Protein AF-A0A433C9V8-F1 (afdb_monomer_lite)

Secondary structure (DSSP, 8-state):
--HHHHHHHHHIIIIIHHHHHHTT-B--TTGGGG-TTTS-TTEEEEE---SSSEEEEEEEE--SSSS-EEEEEEEEE-SEEEETTTEEEETTS--GGGSSEEEEE-S---SS----EEE--SGGGGS--HHHHHHHHHHHH-HHHHHHHHHHHHHHHHHHHHHHHHH---HHHHHSPSEESSSSEEEEEEHHHHHHHHHHHTTT-

pLDDT: mean 86.08, std 12.43, range [42.81, 98.38]

Structure (mmCIF, N/CA/C/O backbone):
data_AF-A0A433C9V8-F1
#
_entry.id   AF-A0A433C9V8-F1
#
loop_
_atom_site.group_PDB
_atom_site.id
_atom_site.type_symbol
_atom_site.label_atom_id
_atom_site.label_alt_id
_atom_site.label_comp_id
_atom_site.label_asym_id
_atom_site.label_entity_id
_atom_site.label_seq_id
_atom_site.pdbx_PDB_ins_code
_atom_site.Cartn_x
_atom_site.Cartn_y
_atom_site.Cartn_z
_atom_site.occupancy
_atom_site.B_iso_or_equiv
_atom_site.auth_seq_id
_atom_site.auth_comp_id
_atom_site.auth_asym_id
_atom_site.auth_atom_id
_atom_site.pdbx_PDB_model_num
ATOM 1 N N . MET A 1 1 ? 11.364 15.355 -12.060 1.00 72.81 1 MET A N 1
ATOM 2 C CA . MET A 1 1 ? 11.531 14.016 -11.448 1.00 72.81 1 MET A CA 1
ATOM 3 C C . MET A 1 1 ? 12.567 13.229 -12.258 1.00 72.81 1 MET A C 1
ATOM 5 O O . MET A 1 1 ? 12.550 13.373 -13.474 1.00 72.81 1 MET A O 1
ATOM 9 N N . PRO A 1 2 ? 13.492 12.457 -11.651 1.00 87.69 2 PRO A N 1
ATOM 10 C CA . PRO A 1 2 ? 14.461 11.644 -12.400 1.00 87.69 2 PRO A CA 1
ATOM 11 C C . PRO A 1 2 ? 13.787 10.585 -13.287 1.00 87.69 2 PRO A C 1
ATOM 13 O O . PRO A 1 2 ? 12.784 10.004 -12.880 1.00 87.69 2 PRO A O 1
ATOM 16 N N . GLN A 1 3 ? 14.366 10.271 -14.454 1.00 92.25 3 GLN A N 1
ATOM 17 C CA . GLN A 1 3 ? 13.758 9.373 -15.455 1.00 92.25 3 GLN A CA 1
ATOM 18 C C . GLN A 1 3 ? 13.348 8.005 -14.891 1.00 92.25 3 GLN A C 1
ATOM 20 O O . GLN A 1 3 ? 12.256 7.521 -15.167 1.00 92.25 3 GLN A O 1
ATOM 25 N N . LYS A 1 4 ? 14.215 7.371 -14.092 1.00 92.25 4 LYS A N 1
ATOM 26 C CA . LYS A 1 4 ? 13.930 6.042 -13.529 1.00 92.25 4 LYS A CA 1
ATOM 27 C C . LYS A 1 4 ? 12.809 6.083 -12.484 1.00 92.25 4 LYS A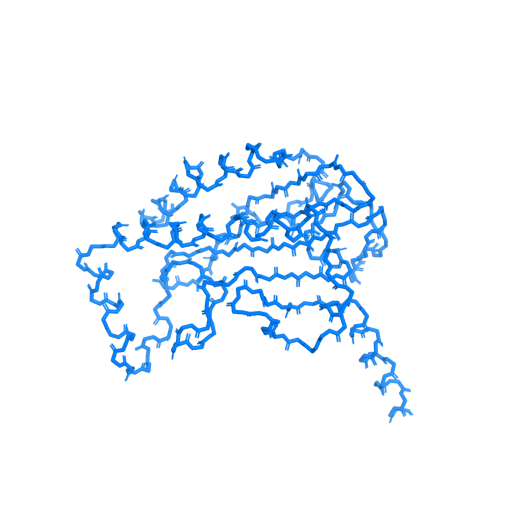 C 1
ATOM 29 O O . LYS A 1 4 ? 12.061 5.122 -12.359 1.00 92.25 4 LYS A O 1
ATOM 34 N N . THR A 1 5 ? 12.688 7.195 -11.755 1.00 92.38 5 THR A N 1
ATOM 35 C CA . THR A 1 5 ? 11.584 7.431 -10.815 1.00 92.38 5 THR A CA 1
ATOM 36 C C . THR A 1 5 ? 10.285 7.657 -11.566 1.00 92.38 5 THR A C 1
ATOM 38 O O . THR A 1 5 ? 9.306 7.006 -11.233 1.00 92.38 5 THR A O 1
ATOM 41 N N . GLN A 1 6 ? 10.299 8.495 -12.608 1.00 94.38 6 GLN A N 1
ATOM 42 C CA . GLN A 1 6 ? 9.125 8.711 -13.452 1.00 94.38 6 GLN A CA 1
ATOM 43 C C . GLN A 1 6 ? 8.628 7.388 -14.036 1.00 94.38 6 GLN A C 1
ATOM 45 O O . GLN A 1 6 ? 7.470 7.052 -13.865 1.00 94.38 6 GLN A O 1
ATOM 50 N N . TYR A 1 7 ? 9.528 6.581 -14.604 1.00 96.31 7 TYR A N 1
ATOM 51 C CA . TYR A 1 7 ? 9.170 5.267 -15.135 1.00 96.31 7 TYR A CA 1
ATOM 52 C C . TYR A 1 7 ? 8.523 4.357 -14.083 1.00 96.31 7 TYR A C 1
ATOM 54 O O . TYR A 1 7 ? 7.525 3.710 -14.370 1.00 96.31 7 TYR A O 1
ATOM 62 N N . LEU A 1 8 ? 9.070 4.300 -12.862 1.00 96.12 8 LEU A N 1
ATOM 63 C CA . LEU A 1 8 ? 8.475 3.502 -11.786 1.00 96.12 8 LEU A CA 1
ATOM 64 C C . LEU A 1 8 ? 7.073 4.003 -11.416 1.00 96.12 8 LEU A C 1
ATOM 66 O O . LEU A 1 8 ? 6.175 3.189 -11.224 1.00 96.12 8 LEU A O 1
ATOM 70 N N . VAL A 1 9 ? 6.895 5.323 -11.326 1.00 96.31 9 VAL A N 1
ATOM 71 C CA . VAL A 1 9 ? 5.591 5.952 -11.076 1.00 96.31 9 VAL A CA 1
ATOM 72 C C . VAL A 1 9 ? 4.610 5.590 -12.189 1.00 96.31 9 VAL A C 1
ATOM 74 O O . VAL A 1 9 ? 3.515 5.129 -11.888 1.00 96.31 9 VAL A O 1
ATOM 77 N N . ASP A 1 10 ? 5.022 5.697 -13.453 1.00 97.81 10 ASP A N 1
ATOM 78 C CA . ASP A 1 10 ? 4.192 5.354 -14.611 1.00 97.81 10 ASP A CA 1
ATOM 79 C C . ASP A 1 10 ? 3.775 3.875 -14.586 1.00 97.81 10 ASP A C 1
ATOM 81 O O . ASP A 1 10 ? 2.621 3.555 -14.857 1.00 97.81 10 ASP A O 1
ATOM 85 N N . GLN A 1 11 ? 4.680 2.960 -14.211 1.00 98.12 11 GLN A N 1
ATOM 86 C CA . GLN A 1 11 ? 4.343 1.539 -14.061 1.00 98.12 11 GLN A CA 1
ATOM 87 C C . GLN A 1 11 ? 3.352 1.298 -12.915 1.00 98.12 11 GLN A C 1
ATOM 89 O O . GLN A 1 11 ? 2.422 0.509 -13.067 1.00 98.12 11 GLN A O 1
ATOM 94 N N . VAL A 1 12 ? 3.517 1.976 -11.777 1.00 97.88 12 VAL A N 1
ATOM 95 C CA . VAL A 1 12 ? 2.583 1.867 -10.647 1.00 97.88 12 VAL A CA 1
ATOM 96 C C . VAL A 1 12 ? 1.204 2.408 -11.028 1.00 97.88 12 VAL A C 1
ATOM 98 O O . VAL A 1 12 ? 0.209 1.719 -10.819 1.00 97.88 12 VAL A O 1
ATOM 101 N N . LEU A 1 13 ? 1.134 3.590 -11.642 1.00 97.81 13 LEU A N 1
ATOM 102 C CA . LEU A 1 13 ? -0.123 4.203 -12.078 1.00 97.81 13 LEU A CA 1
ATOM 103 C C . LEU A 1 13 ? -0.801 3.417 -13.203 1.00 97.81 13 LEU A C 1
ATOM 105 O O . LEU A 1 13 ? -2.018 3.296 -13.213 1.00 97.81 13 LEU A O 1
ATOM 109 N N . GLY A 1 14 ? -0.032 2.872 -14.146 1.00 98.12 14 GLY A N 1
ATOM 110 C CA . GLY A 1 14 ? -0.578 2.154 -15.297 1.00 98.12 14 GLY A CA 1
ATOM 111 C C . GLY A 1 14 ? -0.940 0.695 -15.023 1.00 98.12 14 GLY A C 1
ATOM 112 O O . GLY A 1 14 ? -1.685 0.106 -15.803 1.00 98.12 14 GLY A O 1
ATOM 113 N N . ARG A 1 15 ? -0.397 0.087 -13.959 1.00 98.12 15 ARG A N 1
ATOM 114 C CA . ARG A 1 15 ? -0.539 -1.358 -13.706 1.00 98.12 15 ARG A CA 1
ATOM 115 C C . ARG A 1 15 ? -1.019 -1.693 -12.305 1.00 98.12 15 ARG A C 1
ATOM 117 O O . ARG A 1 15 ? -1.903 -2.522 -12.180 1.00 98.12 15 ARG A O 1
ATOM 124 N N . LEU A 1 16 ? -0.455 -1.075 -11.267 1.00 97.75 16 LEU A N 1
ATOM 125 C CA . LEU A 1 16 ? -0.750 -1.423 -9.874 1.00 97.75 16 LEU A CA 1
ATOM 126 C C . LEU A 1 16 ? -2.034 -0.758 -9.362 1.00 97.75 16 LEU A C 1
ATOM 128 O O . LEU A 1 16 ? -2.888 -1.436 -8.801 1.00 97.75 16 LEU A O 1
ATOM 132 N N . VAL A 1 17 ? -2.186 0.554 -9.567 1.00 98.06 17 VAL A N 1
ATOM 133 C CA . VAL A 1 17 ? -3.386 1.303 -9.145 1.00 98.06 17 VAL A CA 1
ATOM 134 C C . VAL A 1 17 ? -4.672 0.758 -9.786 1.00 98.06 17 VAL A C 1
ATOM 136 O O . VAL A 1 17 ? -5.626 0.536 -9.044 1.00 98.06 17 VAL A O 1
ATOM 139 N N . PRO A 1 18 ? -4.709 0.423 -11.093 1.00 98.38 18 PRO A N 1
ATOM 140 C CA . PRO A 1 18 ? -5.910 -0.133 -11.710 1.00 98.38 18 PRO A CA 1
ATOM 141 C C . PRO A 1 18 ? -6.373 -1.461 -11.102 1.00 98.38 18 PRO A C 1
ATOM 143 O O . PRO A 1 18 ? -7.560 -1.766 -11.160 1.00 98.38 18 PRO A O 1
ATOM 146 N N . GLU A 1 19 ? -5.474 -2.267 -10.524 1.00 98.25 19 GLU A N 1
ATOM 147 C CA . GLU A 1 19 ? -5.896 -3.467 -9.791 1.00 98.25 19 GLU A CA 1
ATOM 148 C C . GLU A 1 19 ? -6.639 -3.093 -8.507 1.00 98.25 19 GLU A C 1
ATOM 150 O O . GLU A 1 19 ? -7.710 -3.626 -8.243 1.00 98.25 19 GLU A O 1
ATOM 155 N N . PHE A 1 20 ? -6.135 -2.130 -7.733 1.00 98.19 20 PHE A N 1
ATOM 156 C CA . PHE A 1 20 ? -6.858 -1.630 -6.561 1.00 98.19 20 PHE A CA 1
ATOM 157 C C . PHE A 1 20 ? -8.241 -1.081 -6.939 1.00 98.19 20 PHE A C 1
ATOM 159 O O . PHE A 1 20 ? -9.235 -1.425 -6.297 1.00 98.19 20 PHE A O 1
ATOM 166 N N . GLU A 1 21 ? -8.325 -0.292 -8.011 1.00 98.12 21 GLU A N 1
ATOM 167 C CA . GLU A 1 21 ? -9.589 0.271 -8.502 1.00 98.12 21 GLU A CA 1
ATOM 168 C C . GLU A 1 21 ? -10.604 -0.815 -8.884 1.00 98.12 21 GLU A C 1
ATOM 170 O O . GLU A 1 21 ? -11.773 -0.728 -8.505 1.00 98.12 21 GLU A O 1
ATOM 175 N N . ARG A 1 22 ? -10.166 -1.893 -9.551 1.00 97.56 22 ARG A N 1
ATOM 176 C CA . ARG A 1 22 ? -11.031 -3.048 -9.871 1.00 97.56 22 ARG A CA 1
ATOM 177 C C . ARG A 1 22 ? -11.576 -3.757 -8.636 1.00 97.56 22 ARG A C 1
ATOM 179 O O . ARG A 1 22 ? -12.652 -4.342 -8.706 1.00 97.56 22 ARG A O 1
ATOM 186 N N . HIS A 1 23 ? -10.861 -3.684 -7.517 1.00 97.06 23 HIS A N 1
ATOM 187 C CA . HIS A 1 23 ? -11.284 -4.229 -6.228 1.00 97.06 23 HIS A CA 1
ATOM 188 C C . HIS A 1 23 ? -12.022 -3.200 -5.349 1.00 97.06 23 HIS A C 1
ATOM 190 O O . HIS A 1 23 ? -12.242 -3.440 -4.160 1.00 97.06 23 HIS A O 1
ATOM 196 N N . GLY A 1 24 ? -12.449 -2.071 -5.927 1.00 97.12 24 GLY A N 1
ATOM 197 C CA . GLY A 1 24 ? -13.310 -1.080 -5.279 1.00 97.12 24 GLY A CA 1
ATOM 198 C C . GLY A 1 24 ? -12.573 -0.042 -4.434 1.00 97.12 24 GLY A C 1
ATOM 199 O O . GLY A 1 24 ? -13.216 0.689 -3.681 1.00 97.12 24 GLY A O 1
ATOM 200 N N . PHE A 1 25 ? -11.245 0.033 -4.529 1.00 97.94 25 PHE A N 1
ATOM 201 C CA . PHE A 1 25 ? -10.484 1.092 -3.878 1.00 97.94 25 PHE A CA 1
ATOM 202 C C . PHE A 1 25 ? -10.501 2.368 -4.717 1.00 97.94 25 PHE A C 1
ATOM 204 O O . PHE A 1 25 ? -10.274 2.335 -5.922 1.00 97.94 25 PHE A O 1
ATOM 211 N N . VAL A 1 26 ? -10.713 3.507 -4.065 1.00 96.56 26 VAL A N 1
ATOM 212 C CA . VAL A 1 26 ? -10.806 4.815 -4.718 1.00 96.56 26 VAL A CA 1
ATOM 213 C C . VAL A 1 26 ? -9.985 5.838 -3.939 1.00 96.56 26 VAL A C 1
ATOM 215 O O . VAL A 1 26 ? -9.885 5.769 -2.711 1.00 96.56 26 VAL A O 1
ATOM 218 N N . TRP A 1 27 ? -9.402 6.807 -4.646 1.00 93.56 27 TRP A N 1
ATOM 219 C CA . TRP A 1 27 ? -8.868 8.014 -4.022 1.00 93.56 27 TRP A CA 1
ATOM 220 C C . TRP A 1 27 ? -10.004 9.017 -3.802 1.00 93.56 27 TRP A C 1
ATOM 222 O O . TRP A 1 27 ? -10.493 9.643 -4.744 1.00 93.56 27 TRP A O 1
ATOM 232 N N . TYR A 1 28 ? -10.435 9.167 -2.550 1.00 92.44 28 TYR A N 1
ATOM 233 C CA . TYR A 1 28 ? -11.469 10.131 -2.185 1.00 92.44 28 TYR A CA 1
ATOM 234 C C . TYR A 1 28 ? -10.893 11.530 -1.905 1.00 92.44 28 TYR A C 1
ATOM 236 O O . TYR A 1 28 ? -9.830 11.628 -1.287 1.00 92.44 28 TYR A O 1
ATOM 244 N N . PRO A 1 29 ? -11.593 12.617 -2.289 1.00 87.50 29 PRO A N 1
ATOM 245 C CA . PRO A 1 29 ? -11.136 13.982 -2.023 1.00 87.50 29 PRO A CA 1
ATOM 246 C C . PRO A 1 29 ? -11.028 14.325 -0.536 1.00 87.50 29 PRO A C 1
ATOM 248 O O . PRO A 1 29 ? -10.152 15.068 -0.144 1.00 87.50 29 PRO A O 1
ATOM 251 N N . ASP A 1 30 ? -11.900 13.802 0.317 1.00 89.50 30 ASP A N 1
ATOM 252 C CA . ASP A 1 30 ? -11.897 14.047 1.768 1.00 89.50 30 ASP A CA 1
ATOM 253 C C . ASP A 1 30 ? -10.842 13.229 2.539 1.00 89.50 30 ASP A C 1
ATOM 255 O O . ASP A 1 30 ? -10.701 13.414 3.751 1.00 89.50 30 ASP A O 1
ATOM 259 N N . PHE A 1 31 ? -10.076 12.366 1.856 1.00 88.38 31 PHE A N 1
ATOM 260 C CA . PHE A 1 31 ? -9.009 11.580 2.471 1.00 88.38 31 PHE A CA 1
ATOM 261 C C . PHE A 1 31 ? -8.010 12.488 3.199 1.00 88.38 31 PHE A C 1
ATOM 263 O O . PHE A 1 31 ? -7.653 13.567 2.718 1.00 88.38 31 PHE A O 1
ATOM 270 N N . ALA A 1 32 ? -7.571 12.056 4.384 1.00 87.25 32 ALA A N 1
ATOM 271 C CA . ALA A 1 32 ? -6.723 12.841 5.284 1.00 87.25 32 ALA A CA 1
ATOM 272 C C . ALA A 1 32 ? -7.284 14.229 5.670 1.00 87.25 32 ALA A C 1
ATOM 274 O O . ALA A 1 32 ? -6.534 15.116 6.080 1.00 87.25 32 ALA A O 1
ATOM 275 N N . GLY A 1 33 ? -8.587 14.467 5.484 1.00 84.06 33 GLY A N 1
ATOM 276 C CA . GLY A 1 33 ? -9.197 15.774 5.709 1.00 84.06 33 GLY A CA 1
ATOM 277 C C . GLY A 1 33 ? -8.700 16.861 4.755 1.00 84.06 33 GLY A C 1
ATOM 278 O O . GLY A 1 33 ? -8.750 18.033 5.119 1.00 84.06 33 GLY A O 1
ATOM 279 N N . ASN A 1 34 ? -8.206 16.491 3.565 1.00 81.50 34 ASN A N 1
ATOM 280 C CA . ASN A 1 34 ? -7.522 17.395 2.633 1.00 81.50 34 ASN A CA 1
ATOM 281 C C . ASN A 1 34 ? -6.258 18.065 3.204 1.00 81.50 34 ASN A C 1
ATOM 283 O O . ASN A 1 34 ? -5.819 19.088 2.677 1.00 81.50 34 ASN A O 1
ATOM 287 N N . ASP A 1 35 ? -5.663 17.523 4.269 1.00 83.25 35 ASP A N 1
ATOM 288 C CA . ASP A 1 35 ? -4.460 18.099 4.866 1.00 83.25 35 ASP A CA 1
ATOM 289 C C . ASP A 1 35 ? -3.210 17.705 4.047 1.00 83.25 35 ASP A C 1
ATOM 291 O O . ASP A 1 35 ? -2.807 16.535 4.042 1.00 83.25 35 ASP A O 1
ATOM 295 N N . PRO A 1 36 ? -2.544 18.656 3.361 1.00 78.56 36 PRO A N 1
ATOM 296 C CA . PRO A 1 36 ? -1.361 18.364 2.555 1.00 78.56 36 PRO A CA 1
ATOM 297 C C . PRO A 1 36 ? -0.136 17.971 3.396 1.00 78.56 36 PRO A C 1
ATOM 299 O O . PRO A 1 36 ? 0.880 17.562 2.833 1.00 78.56 36 PRO A O 1
ATOM 302 N N . GLN A 1 37 ? -0.189 18.119 4.725 1.00 82.94 37 GLN A N 1
ATOM 303 C CA . GLN A 1 37 ? 0.853 17.617 5.624 1.00 82.94 37 GLN A CA 1
ATOM 304 C C . GLN A 1 37 ? 0.684 16.126 5.941 1.00 82.94 37 GLN A C 1
ATOM 306 O O . GLN A 1 37 ? 1.662 15.473 6.299 1.00 82.94 37 GLN A O 1
ATOM 311 N N . GLU A 1 38 ? -0.528 15.589 5.787 1.00 81.88 38 GLU A N 1
ATOM 312 C CA . GLU A 1 38 ? -0.857 14.187 6.070 1.00 81.88 38 GLU A CA 1
ATOM 313 C C . GLU A 1 38 ? -0.610 13.280 4.860 1.00 81.88 38 GLU A C 1
ATOM 315 O O . GLU A 1 38 ? -0.178 12.139 5.015 1.00 81.88 38 GLU A O 1
ATOM 320 N N . ILE A 1 39 ? -0.849 13.794 3.647 1.00 82.38 39 ILE A N 1
ATOM 321 C CA . ILE A 1 39 ? -0.577 13.086 2.391 1.00 82.38 39 ILE A CA 1
ATOM 322 C C . ILE A 1 39 ? 0.588 13.772 1.692 1.00 82.38 39 ILE A C 1
ATOM 324 O O . ILE A 1 39 ? 0.457 14.859 1.124 1.00 82.38 39 ILE A O 1
ATOM 328 N N . GLY A 1 40 ? 1.747 13.118 1.683 1.00 81.56 40 GLY A N 1
ATOM 329 C CA . GLY A 1 40 ? 2.877 13.617 0.911 1.00 81.56 40 GLY A CA 1
ATOM 330 C C . GLY A 1 40 ? 2.548 13.674 -0.586 1.00 81.56 40 GLY A C 1
ATOM 331 O O . GLY A 1 40 ? 1.915 12.776 -1.128 1.00 81.56 40 GLY A O 1
ATOM 332 N N . ALA A 1 41 ? 3.094 14.660 -1.309 1.00 86.31 41 ALA A N 1
ATOM 333 C CA . ALA A 1 41 ? 2.970 14.774 -2.777 1.00 86.31 41 ALA A CA 1
ATOM 334 C C . ALA A 1 41 ? 3.543 13.575 -3.581 1.00 86.31 41 ALA A C 1
ATOM 336 O O . ALA A 1 41 ? 3.620 13.603 -4.805 1.00 86.31 41 ALA A O 1
ATOM 337 N N . ASN A 1 42 ? 4.041 12.556 -2.889 1.00 91.00 42 ASN A N 1
ATOM 338 C CA . ASN A 1 42 ? 4.637 11.332 -3.405 1.00 91.00 42 ASN A CA 1
ATOM 339 C C . ASN A 1 42 ? 3.833 10.101 -2.967 1.00 91.00 42 ASN A C 1
ATOM 341 O O . ASN A 1 42 ? 4.403 9.015 -2.884 1.00 91.00 42 ASN A O 1
ATOM 345 N N . GLU A 1 43 ? 2.554 10.270 -2.647 1.00 93.12 43 GLU A N 1
ATOM 346 C CA . GLU A 1 43 ? 1.687 9.203 -2.165 1.00 93.12 43 GLU A CA 1
ATOM 347 C C . GLU A 1 43 ? 0.417 9.090 -2.999 1.00 93.12 43 GLU A C 1
ATOM 349 O O . GLU A 1 43 ? -0.110 10.086 -3.489 1.00 93.12 43 GLU A O 1
ATOM 354 N N . ILE A 1 44 ? -0.063 7.858 -3.149 1.00 95.44 44 ILE A N 1
ATOM 355 C CA . ILE A 1 44 ? -1.356 7.545 -3.751 1.00 95.44 44 ILE A CA 1
ATOM 356 C C . ILE A 1 44 ? -2.195 6.879 -2.657 1.00 95.44 44 ILE A C 1
ATOM 358 O O . ILE A 1 44 ? -1.928 5.718 -2.316 1.00 95.44 44 ILE A O 1
ATOM 362 N N . PRO A 1 45 ? -3.149 7.605 -2.057 1.00 95.62 45 PRO A N 1
ATOM 363 C CA . PRO A 1 45 ? -4.058 7.046 -1.074 1.00 95.62 45 PRO A CA 1
ATOM 364 C C . PRO A 1 45 ? -5.254 6.385 -1.760 1.00 95.62 45 PRO A C 1
ATOM 366 O O . PRO A 1 45 ? -5.828 6.916 -2.709 1.00 95.62 45 PRO A O 1
ATOM 369 N N . LEU A 1 46 ? -5.631 5.213 -1.269 1.00 97.25 46 LEU A N 1
ATOM 370 C CA . LEU A 1 46 ? -6.681 4.379 -1.832 1.00 97.25 46 LEU A CA 1
ATOM 371 C C . LEU A 1 46 ? -7.491 3.774 -0.689 1.00 97.25 46 LEU A C 1
ATOM 373 O O . LEU A 1 46 ? -6.928 3.179 0.228 1.00 97.25 46 LEU A O 1
ATOM 377 N N . GLN A 1 47 ? -8.813 3.901 -0.738 1.00 97.00 47 GLN A N 1
ATOM 378 C CA . GLN A 1 47 ? -9.701 3.381 0.298 1.00 97.00 47 GLN A CA 1
ATOM 379 C C . GLN A 1 47 ? -10.890 2.657 -0.325 1.00 97.00 47 GLN A C 1
ATOM 381 O O . GLN A 1 47 ? -11.453 3.120 -1.313 1.00 97.00 47 GLN A O 1
ATOM 386 N N . ARG A 1 48 ? -11.298 1.537 0.271 1.00 97.12 48 ARG A N 1
ATOM 387 C CA . ARG A 1 48 ? -12.550 0.849 -0.052 1.00 97.12 48 ARG A CA 1
ATOM 388 C C . ARG A 1 48 ? -13.540 1.107 1.082 1.00 97.12 48 ARG A C 1
ATOM 390 O O . ARG A 1 48 ? -13.438 0.504 2.146 1.00 97.12 48 ARG A O 1
ATOM 397 N N . ARG A 1 49 ? -14.483 2.031 0.878 1.00 95.06 49 ARG A N 1
ATOM 398 C CA . ARG A 1 49 ? -15.447 2.464 1.910 1.00 95.06 49 ARG A CA 1
ATOM 399 C C . ARG A 1 49 ? -16.626 1.500 2.038 1.00 95.06 49 ARG A C 1
ATOM 401 O O . ARG A 1 49 ? -17.733 1.802 1.604 1.00 95.06 49 ARG A O 1
ATOM 408 N N . SER A 1 50 ? -16.382 0.316 2.593 1.00 91.81 50 SER A N 1
ATOM 409 C CA . SER A 1 50 ? -17.406 -0.716 2.782 1.00 91.81 50 SER A CA 1
ATOM 410 C C . SER A 1 50 ? -17.168 -1.501 4.067 1.00 91.81 50 SER A C 1
ATOM 412 O O . SER A 1 50 ? -16.024 -1.799 4.391 1.00 91.81 50 SER A O 1
ATOM 414 N N . GLY A 1 51 ? -18.251 -1.871 4.757 1.00 90.62 51 GLY A N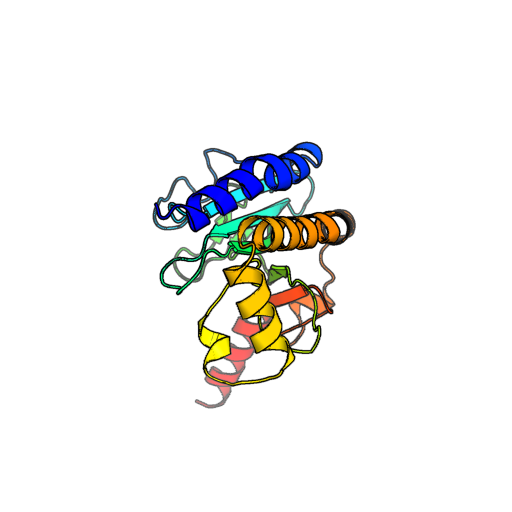 1
ATOM 415 C CA . GLY A 1 51 ? -18.206 -2.652 5.996 1.00 90.62 51 GLY A CA 1
ATOM 416 C C . GLY A 1 51 ? -17.928 -1.833 7.263 1.00 90.62 51 GLY A C 1
ATOM 417 O O . GLY A 1 51 ? -17.939 -0.596 7.258 1.00 90.62 51 GLY A O 1
ATOM 418 N N . GLU A 1 52 ? -17.718 -2.554 8.365 1.00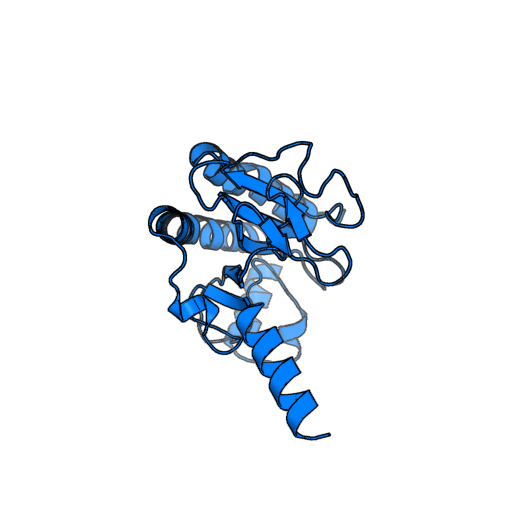 91.38 52 GLU A N 1
ATOM 419 C CA . GLU A 1 52 ? -17.417 -1.985 9.688 1.00 91.38 52 GLU A CA 1
ATOM 420 C C . GLU A 1 52 ? -16.003 -1.402 9.747 1.00 91.38 52 GLU A C 1
ATOM 422 O O . GLU A 1 52 ? -15.798 -0.315 10.288 1.00 91.38 52 GLU A O 1
ATOM 427 N N . GLU A 1 53 ? -15.049 -2.062 9.095 1.00 93.81 53 GLU A N 1
ATOM 428 C CA . GLU A 1 53 ? -13.691 -1.563 8.927 1.00 93.81 53 GLU A CA 1
ATOM 429 C C . GLU A 1 53 ? -13.418 -1.282 7.453 1.00 93.81 53 GLU A C 1
ATOM 431 O O . GLU A 1 53 ? -13.703 -2.115 6.597 1.00 93.81 53 GLU A O 1
ATOM 436 N N . TRP A 1 54 ? -12.865 -0.110 7.142 1.00 96.88 54 TRP A N 1
ATOM 437 C CA . TRP A 1 54 ? -12.575 0.296 5.770 1.00 96.88 54 TRP A CA 1
ATOM 438 C C . TRP A 1 54 ? -11.130 -0.020 5.386 1.00 96.88 54 TRP A C 1
ATOM 440 O O . TRP A 1 54 ? -10.205 0.615 5.914 1.00 96.88 54 TRP A O 1
ATOM 450 N N . PRO A 1 55 ? -10.908 -0.940 4.429 1.00 97.69 55 PRO A N 1
ATOM 451 C CA . PRO A 1 55 ? -9.596 -1.176 3.855 1.00 97.69 55 PRO A CA 1
ATOM 452 C C . PRO A 1 55 ? -8.987 0.107 3.308 1.00 97.69 55 PRO A C 1
ATOM 454 O O . PRO A 1 55 ? -9.573 0.779 2.457 1.00 97.69 55 PRO A O 1
ATOM 457 N N . THR A 1 56 ? -7.795 0.436 3.790 1.00 97.81 56 THR A N 1
ATOM 458 C CA . THR A 1 56 ? -7.065 1.639 3.396 1.00 97.81 56 THR A CA 1
ATOM 459 C C . THR A 1 56 ? -5.633 1.286 3.039 1.00 97.81 56 THR A C 1
ATOM 461 O O . THR A 1 56 ? -4.946 0.576 3.773 1.00 97.81 56 THR A O 1
ATOM 464 N N . VAL A 1 57 ? -5.178 1.805 1.904 1.00 97.62 57 VAL A N 1
ATOM 465 C CA . VAL A 1 57 ? -3.846 1.597 1.348 1.00 97.62 57 VAL A CA 1
ATOM 466 C C . VAL A 1 57 ? -3.224 2.947 1.006 1.00 97.62 57 VAL A C 1
ATOM 468 O O . VAL A 1 57 ? -3.873 3.831 0.458 1.00 97.62 57 VAL A O 1
ATOM 471 N N . GLN A 1 58 ? -1.938 3.102 1.304 1.00 96.69 58 GLN A N 1
ATOM 472 C CA . GLN A 1 58 ? -1.119 4.218 0.845 1.00 96.69 58 GLN A CA 1
ATOM 473 C C . GLN A 1 58 ? 0.090 3.676 0.093 1.00 96.69 58 GLN A C 1
ATOM 475 O O . GLN A 1 58 ? 0.927 2.965 0.657 1.00 96.69 58 GLN A O 1
ATOM 480 N N . ILE A 1 59 ? 0.197 4.033 -1.186 1.00 97.19 59 ILE A N 1
ATOM 481 C CA . ILE A 1 59 ? 1.373 3.739 -2.003 1.00 97.19 59 ILE A CA 1
ATOM 482 C C . ILE A 1 59 ? 2.304 4.947 -1.925 1.00 97.19 59 ILE A C 1
ATOM 484 O O . ILE A 1 59 ? 2.009 5.988 -2.501 1.00 97.19 59 ILE A O 1
ATOM 488 N N . CYS A 1 60 ? 3.425 4.824 -1.219 1.00 94.94 60 CYS A N 1
ATOM 489 C CA . CYS A 1 60 ? 4.371 5.917 -0.992 1.00 94.94 60 CYS A CA 1
ATOM 490 C C . CYS A 1 60 ? 5.643 5.736 -1.832 1.00 94.94 60 CYS A C 1
ATOM 492 O O . CYS A 1 60 ? 6.378 4.762 -1.659 1.00 94.94 60 CYS A O 1
ATOM 494 N N . PHE A 1 61 ? 5.944 6.689 -2.718 1.00 93.94 61 PHE A N 1
ATOM 495 C CA . PHE A 1 61 ? 7.202 6.761 -3.467 1.00 93.94 61 PHE A CA 1
ATOM 496 C C . PHE A 1 61 ? 8.280 7.425 -2.611 1.00 93.94 61 PHE A C 1
ATOM 498 O O . PHE A 1 61 ? 8.219 8.621 -2.332 1.00 93.94 61 PHE A O 1
ATOM 505 N N . LEU A 1 62 ? 9.290 6.675 -2.178 1.00 89.19 62 LEU A N 1
ATOM 506 C CA . LEU A 1 62 ? 10.201 7.160 -1.141 1.00 89.19 62 LEU A CA 1
ATOM 507 C C . LEU A 1 62 ? 11.219 8.166 -1.693 1.00 89.19 62 LEU A C 1
ATOM 509 O O . LEU A 1 62 ? 11.940 7.894 -2.657 1.00 89.19 62 LEU A O 1
ATOM 513 N N . LYS A 1 63 ? 11.322 9.314 -1.018 1.00 81.44 63 LYS A N 1
ATOM 514 C CA . LYS A 1 63 ? 12.306 10.373 -1.291 1.00 81.44 63 LYS A CA 1
ATOM 515 C C . LYS A 1 63 ? 13.658 10.057 -0.630 1.00 81.44 63 LYS A C 1
ATOM 517 O O . LYS A 1 63 ? 13.752 9.213 0.258 1.00 81.44 63 LYS A O 1
ATOM 522 N N . GLY A 1 64 ? 14.721 10.734 -1.068 1.00 68.00 64 GLY A N 1
ATOM 523 C CA . GLY A 1 64 ? 16.017 10.724 -0.367 1.00 68.00 64 GLY A CA 1
ATOM 524 C C . GLY A 1 64 ? 16.801 9.406 -0.422 1.00 68.00 64 GLY A C 1
ATOM 525 O O . GLY A 1 64 ? 17.668 9.174 0.412 1.00 68.00 64 GLY A O 1
ATOM 526 N N . GLY A 1 65 ? 16.505 8.532 -1.388 1.00 63.50 65 GLY A N 1
ATOM 527 C CA . GLY A 1 65 ? 17.264 7.310 -1.651 1.00 63.50 65 GLY A CA 1
ATOM 528 C C . GLY A 1 65 ? 18.021 7.375 -2.975 1.00 63.50 65 GLY A C 1
ATOM 529 O O . GLY A 1 65 ? 17.639 8.090 -3.895 1.00 63.50 65 GLY A O 1
ATOM 530 N N . TRP A 1 66 ? 19.067 6.565 -3.097 1.00 73.88 66 TRP A N 1
ATOM 531 C CA . TRP A 1 66 ? 19.913 6.468 -4.291 1.00 73.88 66 TRP A CA 1
ATOM 532 C C . TRP A 1 66 ? 19.230 5.777 -5.496 1.00 73.88 66 TRP A C 1
ATOM 534 O O . TRP A 1 66 ? 19.866 5.536 -6.520 1.00 73.88 66 TRP A O 1
ATOM 544 N N . GLY A 1 67 ? 17.944 5.421 -5.408 1.00 82.75 67 GLY A N 1
ATOM 545 C CA . GLY A 1 67 ? 17.206 4.750 -6.479 1.00 82.75 67 GLY A CA 1
ATOM 546 C C . GLY A 1 67 ? 15.683 4.868 -6.340 1.00 82.75 67 GLY A C 1
ATOM 547 O O . GLY A 1 67 ? 15.191 5.251 -5.276 1.00 82.75 67 GLY A O 1
ATOM 548 N N . PRO A 1 68 ? 14.936 4.585 -7.424 1.00 90.38 68 PRO A N 1
ATOM 549 C CA . PRO A 1 68 ? 13.484 4.655 -7.440 1.00 90.38 68 PRO A CA 1
ATOM 550 C C . PRO A 1 68 ? 12.894 3.458 -6.691 1.00 90.38 68 PRO A C 1
ATOM 552 O O . PRO A 1 68 ? 13.262 2.304 -6.932 1.00 90.38 68 PRO A O 1
ATOM 555 N N . ARG A 1 69 ? 11.980 3.747 -5.770 1.00 91.19 69 ARG A N 1
ATOM 556 C CA . ARG A 1 69 ? 11.347 2.748 -4.916 1.00 91.19 69 ARG A CA 1
ATOM 557 C C . ARG A 1 69 ? 10.015 3.255 -4.388 1.00 91.19 69 ARG A C 1
ATOM 559 O O . ARG A 1 69 ? 9.821 4.463 -4.236 1.00 91.19 69 ARG A O 1
ATOM 566 N N . PHE A 1 70 ? 9.135 2.324 -4.073 1.00 94.25 70 PHE A N 1
ATOM 567 C CA . PHE A 1 70 ? 7.863 2.605 -3.433 1.00 94.25 70 PHE A CA 1
ATOM 568 C C . PHE A 1 70 ? 7.588 1.602 -2.320 1.00 94.25 70 PHE A C 1
ATOM 570 O O . PHE A 1 70 ? 8.265 0.582 -2.183 1.00 94.25 70 PHE A O 1
ATOM 577 N N . ARG A 1 71 ? 6.595 1.916 -1.504 1.00 94.19 71 ARG A N 1
ATOM 578 C CA . ARG A 1 71 ? 6.124 1.089 -0.403 1.00 94.19 71 ARG A CA 1
ATOM 579 C C . ARG A 1 71 ? 4.606 1.078 -0.414 1.00 94.19 71 ARG A C 1
ATOM 581 O O . ARG A 1 71 ? 4.004 2.098 -0.731 1.00 94.19 71 ARG A O 1
ATOM 588 N N . ILE A 1 72 ? 4.016 -0.052 -0.048 1.00 96.62 72 ILE A N 1
ATOM 589 C CA . ILE A 1 72 ? 2.574 -0.176 0.156 1.00 96.62 72 ILE A CA 1
ATOM 590 C C . ILE A 1 72 ? 2.338 -0.320 1.656 1.00 96.62 72 ILE A C 1
ATOM 592 O O . ILE A 1 72 ? 2.721 -1.327 2.256 1.00 96.62 72 ILE A O 1
ATOM 596 N N . THR A 1 73 ? 1.744 0.708 2.249 1.00 96.19 73 THR A N 1
ATOM 597 C CA . THR A 1 73 ? 1.266 0.706 3.632 1.00 96.19 73 THR A CA 1
ATOM 598 C C . THR A 1 73 ? -0.219 0.400 3.626 1.00 96.19 73 THR A C 1
ATOM 600 O O . THR A 1 73 ? -0.934 0.920 2.773 1.00 96.19 73 THR A O 1
ATOM 603 N N . PHE A 1 74 ? -0.694 -0.417 4.559 1.00 97.31 74 PHE A N 1
ATOM 604 C CA . PHE A 1 74 ? -2.108 -0.758 4.632 1.00 97.31 74 PHE A CA 1
ATOM 605 C C . PHE A 1 74 ? -2.617 -0.904 6.066 1.00 97.31 74 PHE A C 1
ATOM 607 O O . PHE A 1 74 ? -1.842 -1.163 6.992 1.00 97.31 74 PHE A O 1
ATOM 614 N N . SER A 1 75 ? -3.924 -0.711 6.233 1.00 97.06 75 SER A N 1
ATOM 615 C CA . SER A 1 75 ? -4.653 -0.862 7.493 1.00 97.06 75 SER A CA 1
ATOM 616 C C . SER A 1 75 ? -6.159 -1.023 7.242 1.00 97.06 75 SER A C 1
ATOM 618 O O . SER A 1 75 ? -6.645 -0.696 6.157 1.00 97.06 75 SER A O 1
ATOM 620 N N . SER A 1 76 ? -6.886 -1.494 8.253 1.00 96.44 76 SER A N 1
ATOM 621 C CA . SER A 1 76 ? -8.348 -1.499 8.311 1.00 96.44 76 SER A CA 1
ATOM 622 C C . SER A 1 76 ? -8.799 -0.407 9.279 1.00 96.44 76 SER A C 1
ATOM 624 O O . SER A 1 76 ? -8.406 -0.406 10.447 1.00 96.44 76 SER A O 1
ATOM 626 N N . LEU A 1 77 ? -9.568 0.563 8.779 1.00 95.88 77 LEU A N 1
ATOM 627 C CA . LEU A 1 77 ? -9.958 1.748 9.543 1.00 95.88 77 LEU A CA 1
ATOM 628 C C . LEU A 1 77 ? -11.362 1.576 10.150 1.00 95.88 77 LEU A C 1
ATOM 630 O O . LEU A 1 77 ? -12.337 1.543 9.392 1.00 95.88 77 LEU A O 1
ATOM 634 N N . PRO A 1 78 ? -11.496 1.486 11.486 1.00 94.94 78 PRO A N 1
ATOM 635 C CA . PRO A 1 78 ? -12.794 1.481 12.157 1.00 94.94 78 PRO A CA 1
ATOM 636 C C . PRO A 1 78 ? -13.418 2.879 12.118 1.00 94.94 78 PRO A C 1
ATOM 638 O O . PRO A 1 78 ? -12.736 3.848 11.801 1.00 94.94 78 PRO A O 1
ATOM 641 N N . GLU A 1 79 ? -14.694 3.007 12.488 1.00 94.62 79 GLU A N 1
ATOM 642 C CA . GLU A 1 79 ? -15.432 4.285 12.497 1.00 94.62 79 GLU A CA 1
ATOM 643 C C . GLU A 1 79 ? -14.643 5.447 13.126 1.00 94.62 79 GLU A C 1
ATOM 645 O O . GLU A 1 79 ? -14.547 6.526 12.535 1.00 94.62 79 GLU A O 1
ATOM 650 N N . ILE A 1 80 ? -14.017 5.188 14.280 1.00 91.50 80 ILE A N 1
ATOM 651 C CA . ILE A 1 80 ? -13.175 6.146 14.994 1.00 91.50 80 ILE A CA 1
ATOM 652 C C . ILE A 1 80 ? -11.721 5.681 14.962 1.00 91.50 80 ILE A C 1
ATOM 654 O O . ILE A 1 80 ? -11.329 4.695 15.590 1.00 91.50 80 ILE A O 1
ATOM 658 N N . CYS A 1 81 ? -10.910 6.450 14.252 1.00 92.38 81 CYS A N 1
ATOM 659 C CA . CYS A 1 81 ? -9.468 6.317 14.186 1.00 92.38 81 CYS A CA 1
ATOM 660 C C . CYS A 1 81 ? -8.794 7.215 15.242 1.00 92.38 81 CYS A C 1
ATOM 662 O O . CYS A 1 81 ? -9.405 8.142 15.770 1.00 92.38 81 CYS A O 1
ATOM 664 N N . LYS A 1 82 ? -7.517 6.976 15.555 1.00 86.81 82 LYS A N 1
ATOM 665 C CA . LYS A 1 82 ? -6.737 7.770 16.517 1.00 86.81 82 LYS A CA 1
ATOM 666 C C . LYS A 1 82 ? -5.434 8.232 15.894 1.00 86.81 82 LYS A C 1
ATOM 668 O O . LYS A 1 82 ? -4.740 7.502 15.189 1.00 86.81 82 LYS A O 1
ATOM 673 N N . THR A 1 83 ? -5.047 9.444 16.239 1.00 81.06 83 THR A N 1
ATOM 674 C CA . THR A 1 83 ? -3.764 10.019 15.857 1.00 81.06 83 THR A CA 1
ATOM 675 C C . THR A 1 83 ? -3.014 10.438 17.118 1.00 81.06 83 THR A C 1
ATOM 677 O O . THR A 1 83 ? -3.610 10.723 18.159 1.00 81.06 83 THR A O 1
ATOM 680 N N . VAL A 1 84 ? -1.681 10.463 17.054 1.00 71.19 84 VAL A N 1
ATOM 681 C CA . VAL A 1 84 ? -0.851 10.845 18.211 1.00 71.19 84 VAL A CA 1
ATOM 682 C C . VAL A 1 84 ? -1.041 12.325 18.577 1.00 71.19 84 VAL A C 1
ATOM 684 O O . VAL A 1 84 ? -0.893 12.684 19.741 1.00 71.19 84 VAL A O 1
ATOM 687 N N . SER A 1 85 ? -1.371 13.177 17.602 1.00 73.62 85 SER A N 1
ATOM 688 C CA . SER A 1 85 ? -1.382 14.641 17.731 1.00 73.62 85 SER A CA 1
ATOM 689 C C . SER A 1 85 ? -2.778 15.273 17.758 1.00 73.62 85 SER A C 1
ATOM 691 O O . SER A 1 85 ? -2.968 16.272 18.443 1.00 73.62 85 SER A O 1
ATOM 693 N N . LYS A 1 86 ? -3.743 14.718 17.015 1.00 70.44 86 LYS A N 1
ATOM 694 C CA . LYS A 1 86 ? -5.087 15.287 16.785 1.00 70.44 86 LYS A CA 1
ATOM 695 C C . LYS A 1 86 ? -6.193 14.580 17.584 1.00 70.44 86 LYS A C 1
ATOM 697 O O . LYS A 1 86 ? -7.310 15.080 17.623 1.00 70.44 86 LYS A O 1
ATOM 702 N N . GLY A 1 87 ? -5.891 13.464 18.253 1.00 82.69 87 GLY A N 1
ATOM 703 C CA . GLY A 1 87 ? -6.881 12.700 19.016 1.00 82.69 87 GLY A CA 1
ATOM 704 C C . GLY A 1 87 ? -7.701 11.771 18.124 1.00 82.69 87 GLY A C 1
ATOM 705 O O . GLY A 1 87 ? -7.132 11.060 17.296 1.00 82.69 87 GLY A O 1
ATOM 706 N N . GLU A 1 88 ? -9.014 11.734 18.327 1.00 90.62 88 GLU A N 1
ATOM 707 C CA . GLU A 1 88 ? -9.934 10.913 17.535 1.00 90.62 88 GLU A CA 1
ATOM 708 C C . GLU A 1 88 ? -10.262 11.587 16.198 1.00 90.62 88 GLU A C 1
ATOM 710 O O . GLU A 1 88 ? -10.489 12.795 16.135 1.00 90.62 88 GLU A O 1
ATOM 715 N N . VAL A 1 89 ? -10.272 10.808 15.119 1.00 91.81 89 VAL A N 1
ATOM 716 C CA . VAL A 1 89 ? -10.589 11.274 13.765 1.00 91.81 89 VAL A CA 1
ATOM 717 C C . VAL A 1 89 ? -11.502 10.260 13.081 1.00 91.81 89 VAL A C 1
ATOM 719 O O . VAL A 1 89 ? -11.379 9.060 13.324 1.00 91.81 89 VAL A O 1
ATOM 722 N N . SER A 1 90 ? -12.421 10.716 12.231 1.00 94.00 90 SER A N 1
ATOM 723 C CA . SER A 1 90 ? -13.278 9.798 11.477 1.00 94.00 90 SER A CA 1
ATOM 724 C C . SER A 1 90 ? -12.482 9.076 10.384 1.00 94.00 90 SER A C 1
ATOM 726 O O . SER A 1 90 ? -11.492 9.602 9.860 1.00 94.00 90 SER A O 1
ATOM 728 N N . ARG A 1 91 ? -12.906 7.864 10.021 1.00 94.38 91 ARG A N 1
ATOM 729 C CA . ARG A 1 91 ? -12.228 7.035 9.005 1.00 94.38 91 ARG A CA 1
ATOM 730 C C . ARG A 1 91 ? -12.187 7.621 7.593 1.00 94.38 91 ARG A C 1
ATOM 732 O O . ARG A 1 91 ? -11.317 7.241 6.812 1.00 94.38 91 ARG A O 1
ATOM 739 N N . GLU A 1 92 ? -13.090 8.537 7.252 1.00 94.56 92 GLU A N 1
ATOM 740 C CA . GLU A 1 92 ? -13.080 9.281 5.984 1.00 94.56 92 GLU A CA 1
ATOM 741 C C . GLU A 1 92 ? -11.840 10.175 5.883 1.00 94.56 92 GLU A C 1
ATOM 743 O O . GLU A 1 92 ? -11.205 10.258 4.834 1.00 94.56 92 GLU A O 1
ATOM 748 N N . MET A 1 93 ? -11.487 10.814 7.001 1.00 92.38 93 MET A N 1
ATOM 749 C CA . MET A 1 93 ? -10.372 11.752 7.121 1.00 92.38 93 MET A CA 1
ATOM 750 C C . MET A 1 93 ? -9.095 11.078 7.628 1.00 92.38 93 MET A C 1
ATOM 752 O O . MET A 1 93 ? -8.096 11.751 7.879 1.00 92.38 93 MET A O 1
ATOM 756 N N . ALA A 1 94 ? -9.116 9.763 7.820 1.00 93.12 94 ALA A N 1
ATOM 757 C CA . ALA A 1 94 ? -7.996 9.020 8.356 1.00 93.12 94 ALA A CA 1
ATOM 758 C C . ALA A 1 94 ? -7.082 8.486 7.249 1.00 93.12 94 ALA A C 1
ATOM 760 O O . ALA A 1 94 ? -7.522 8.142 6.154 1.00 93.12 94 ALA A O 1
ATOM 761 N N . ILE A 1 95 ? -5.793 8.389 7.566 1.00 93.44 95 ILE A N 1
ATOM 762 C CA . ILE A 1 95 ? -4.793 7.727 6.726 1.00 93.44 95 ILE A CA 1
ATOM 763 C C . ILE A 1 95 ? -4.479 6.335 7.285 1.00 93.44 95 ILE A C 1
ATOM 765 O O . ILE A 1 95 ? -4.834 6.028 8.423 1.00 93.44 95 ILE A O 1
ATOM 769 N N . ALA A 1 96 ? -3.788 5.479 6.527 1.00 93.62 96 ALA A N 1
ATOM 770 C CA . ALA A 1 96 ? -3.552 4.087 6.924 1.00 93.62 96 ALA A CA 1
ATOM 771 C C . ALA A 1 96 ? -2.865 3.973 8.296 1.00 93.62 96 ALA A C 1
ATOM 773 O O . ALA A 1 96 ? -3.152 3.056 9.060 1.00 93.62 96 ALA A O 1
ATOM 774 N N . VAL A 1 97 ? -1.992 4.923 8.651 1.00 92.31 97 VAL A N 1
ATOM 775 C CA . VAL A 1 97 ? -1.289 4.901 9.945 1.00 92.31 97 VAL A CA 1
ATOM 776 C C . VAL A 1 97 ? -2.174 5.237 11.153 1.00 92.31 97 VAL A C 1
ATOM 778 O O . VAL A 1 97 ? -1.724 5.097 12.291 1.00 92.31 97 VAL A O 1
ATOM 781 N N . TYR A 1 98 ? -3.420 5.660 10.920 1.00 92.56 98 TYR A N 1
ATOM 782 C CA . TYR A 1 98 ? -4.426 5.947 11.948 1.00 92.56 98 TYR A CA 1
ATOM 783 C C . TYR A 1 98 ? -5.369 4.774 12.207 1.00 92.56 98 TYR A C 1
ATOM 785 O O . TYR A 1 98 ? -6.350 4.930 12.930 1.00 92.56 98 TYR A O 1
ATOM 793 N N . GLY A 1 99 ? -5.102 3.598 11.644 1.00 92.12 99 GLY A N 1
ATOM 794 C CA . GLY A 1 99 ? -5.793 2.394 12.078 1.00 92.12 99 GLY A CA 1
ATOM 795 C C . GLY A 1 99 ? -5.244 1.849 13.403 1.00 92.12 99 GLY A C 1
ATOM 796 O O . GLY A 1 99 ? -4.141 2.220 13.826 1.00 92.12 99 GLY A O 1
ATOM 797 N N . PRO A 1 100 ? -5.968 0.911 14.042 1.00 91.06 100 PRO A N 1
ATOM 798 C CA . PRO A 1 100 ? -5.534 0.245 15.272 1.00 91.06 100 PRO A CA 1
ATOM 799 C C . PRO A 1 100 ? -4.146 -0.393 15.150 1.00 91.06 100 PRO A C 1
ATOM 801 O O . PRO A 1 100 ? -3.350 -0.364 16.094 1.00 91.06 100 PRO A O 1
ATOM 804 N N . ALA A 1 101 ? -3.851 -0.928 13.965 1.00 93.12 101 ALA A N 1
ATOM 805 C CA . ALA A 1 101 ? -2.534 -1.355 13.529 1.00 93.12 101 ALA A CA 1
ATOM 806 C C . ALA A 1 101 ? -2.326 -0.989 12.059 1.00 93.12 101 ALA A C 1
ATOM 808 O O . ALA A 1 101 ? -3.282 -0.959 11.283 1.00 93.12 101 ALA A O 1
ATOM 809 N N . TYR A 1 102 ? -1.080 -0.750 11.659 1.00 94.25 102 TYR A N 1
ATOM 810 C CA . TYR A 1 102 ? -0.743 -0.601 10.247 1.00 94.25 102 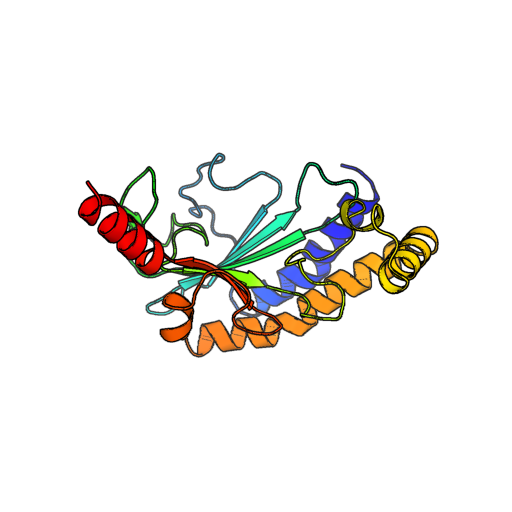TYR A CA 1
ATOM 811 C C . TYR A 1 102 ? 0.505 -1.384 9.877 1.00 94.25 102 TYR A C 1
ATOM 813 O O . TYR A 1 102 ? 1.426 -1.614 10.677 1.00 94.25 102 TYR A O 1
ATOM 821 N N . PHE A 1 103 ? 0.511 -1.781 8.614 1.00 95.12 103 PHE A N 1
ATOM 822 C CA . PHE A 1 103 ? 1.408 -2.782 8.089 1.00 95.12 103 PHE A CA 1
ATOM 823 C C . PHE A 1 103 ? 2.085 -2.268 6.832 1.00 95.12 103 PHE A C 1
ATOM 825 O O . PHE A 1 103 ? 1.550 -1.422 6.115 1.00 95.12 103 PHE A O 1
ATOM 832 N N . HIS A 1 104 ? 3.254 -2.819 6.537 1.00 94.38 104 HIS A N 1
ATOM 833 C CA . HIS A 1 104 ? 3.820 -2.733 5.203 1.00 94.38 104 HIS A CA 1
ATOM 834 C C . HIS A 1 104 ? 3.709 -4.080 4.503 1.00 94.38 104 HIS A C 1
ATOM 836 O O . HIS A 1 104 ? 4.033 -5.122 5.086 1.00 94.38 104 HIS A O 1
ATOM 842 N N . LEU A 1 105 ? 3.341 -4.038 3.225 1.00 93.31 105 LEU A N 1
ATOM 843 C CA . LEU A 1 105 ? 3.481 -5.186 2.345 1.00 93.31 105 LEU A CA 1
ATOM 844 C C . LEU A 1 105 ? 4.969 -5.418 2.058 1.00 93.31 105 LEU A C 1
ATOM 846 O O . LEU A 1 105 ? 5.715 -4.490 1.741 1.00 93.31 105 LEU A O 1
ATOM 850 N N . GLN A 1 106 ? 5.412 -6.663 2.181 1.00 87.44 106 GLN A N 1
ATOM 851 C CA . GLN A 1 106 ? 6.788 -7.079 1.955 1.00 87.44 106 GLN A CA 1
ATOM 852 C C . GLN A 1 106 ? 6.868 -8.040 0.780 1.00 87.44 106 GLN A C 1
ATOM 854 O O . GLN A 1 106 ? 6.094 -8.982 0.641 1.00 87.44 106 GLN A O 1
ATOM 859 N N . ARG A 1 107 ? 7.912 -7.871 -0.023 1.00 81.00 107 ARG A N 1
ATOM 860 C CA . ARG A 1 107 ? 8.191 -8.745 -1.162 1.00 81.00 107 ARG A CA 1
ATOM 861 C C . ARG A 1 107 ? 8.528 -10.196 -0.767 1.00 81.00 107 ARG A C 1
ATOM 863 O O . ARG A 1 107 ? 8.541 -11.069 -1.626 1.00 81.00 107 ARG A O 1
ATOM 870 N N . GLY A 1 108 ? 8.818 -10.468 0.506 1.00 71.75 108 GLY A N 1
ATOM 871 C CA . GLY A 1 108 ? 9.283 -11.774 0.979 1.00 71.75 108 GLY A CA 1
ATOM 872 C C . GLY A 1 108 ? 10.532 -11.679 1.857 1.00 71.75 108 GLY A C 1
ATOM 873 O O . GLY A 1 108 ? 11.415 -10.863 1.589 1.00 71.75 108 GLY A O 1
ATOM 874 N N . ILE A 1 109 ? 10.678 -12.591 2.825 1.00 58.16 109 ILE A N 1
ATOM 875 C CA . ILE A 1 109 ? 11.926 -12.834 3.586 1.00 58.16 109 ILE A CA 1
ATOM 876 C C . ILE A 1 109 ? 12.909 -13.662 2.725 1.00 58.16 109 ILE A C 1
ATOM 878 O O . ILE A 1 109 ? 13.430 -14.697 3.135 1.00 58.16 109 ILE A O 1
ATOM 882 N N . TRP A 1 110 ? 13.145 -13.275 1.471 1.00 47.06 110 TRP A N 1
ATOM 883 C CA . TRP A 1 110 ? 14.121 -13.970 0.625 1.00 47.06 110 TRP A CA 1
ATOM 884 C C . TRP A 1 110 ? 15.523 -13.400 0.851 1.00 47.06 110 TRP A C 1
ATOM 886 O O . TRP A 1 110 ? 15.819 -12.329 0.337 1.00 47.06 110 TRP A O 1
ATOM 896 N N . LYS A 1 111 ? 16.353 -14.158 1.596 1.00 42.81 111 LYS A N 1
ATOM 897 C CA . LYS A 1 111 ? 17.830 -14.133 1.810 1.00 42.81 111 LYS A CA 1
ATOM 898 C C . LYS A 1 111 ? 18.556 -12.812 2.121 1.00 42.81 111 LYS A C 1
ATOM 900 O O . LYS A 1 111 ? 19.596 -12.865 2.767 1.00 42.81 111 LYS A O 1
ATOM 905 N N . ASP A 1 112 ? 18.009 -11.666 1.760 1.00 45.81 112 ASP A N 1
ATOM 906 C CA . ASP A 1 112 ? 18.472 -10.337 2.128 1.00 45.81 112 ASP A CA 1
ATOM 907 C C . ASP A 1 112 ? 17.358 -9.711 2.969 1.00 45.81 112 ASP A C 1
ATOM 909 O O . ASP A 1 112 ? 16.432 -9.090 2.445 1.00 45.81 112 ASP A O 1
ATOM 913 N N . ARG A 1 113 ? 17.411 -9.977 4.277 1.00 45.38 113 ARG A N 1
ATOM 914 C CA . ARG A 1 113 ? 16.525 -9.381 5.281 1.00 45.38 113 ARG A CA 1
ATOM 915 C C . ARG A 1 113 ? 16.381 -7.866 5.025 1.00 45.38 113 ARG A C 1
ATOM 917 O O . ARG A 1 113 ? 17.356 -7.208 4.667 1.00 45.38 113 ARG A O 1
ATOM 924 N N . ASP A 1 114 ? 15.174 -7.344 5.251 1.00 50.94 114 ASP A N 1
ATOM 925 C CA . ASP A 1 114 ? 14.916 -5.935 5.607 1.00 50.94 114 ASP A CA 1
ATOM 926 C C . ASP A 1 114 ?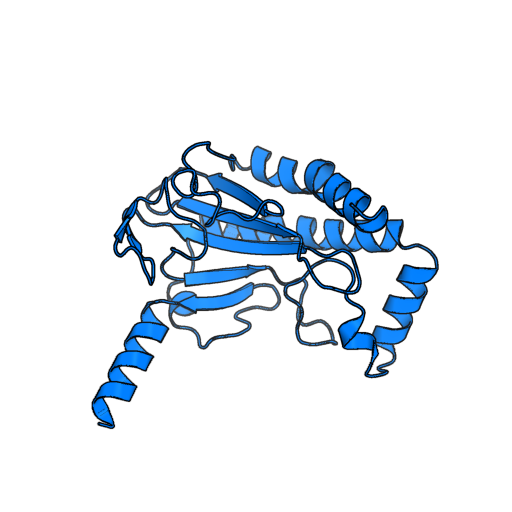 14.459 -4.926 4.535 1.00 50.94 114 ASP A C 1
ATOM 928 O O . ASP A 1 114 ? 14.707 -3.732 4.700 1.00 50.94 114 ASP A O 1
ATOM 932 N N . SER A 1 115 ? 13.710 -5.296 3.484 1.00 63.31 115 SER A N 1
ATOM 933 C CA . SER A 1 115 ? 12.971 -4.246 2.750 1.00 63.31 115 SER A CA 1
ATOM 934 C C . SER A 1 115 ? 11.503 -4.561 2.476 1.00 63.31 115 SER A C 1
ATOM 936 O O . SER A 1 115 ? 11.164 -5.350 1.600 1.00 63.31 115 SER A O 1
ATOM 938 N N . SER A 1 116 ? 10.629 -3.818 3.161 1.00 73.75 116 SER A N 1
ATOM 939 C CA . SER A 1 116 ? 9.220 -3.588 2.792 1.00 73.75 116 SER A CA 1
ATOM 940 C C . SER A 1 116 ? 9.059 -2.688 1.553 1.00 73.75 116 SER A C 1
ATOM 942 O O . SER A 1 116 ? 7.972 -2.226 1.230 1.00 73.75 116 SER A O 1
ATOM 944 N N . GLU A 1 117 ? 10.164 -2.386 0.875 1.00 87.25 117 GLU A N 1
ATOM 945 C CA . GLU A 1 117 ? 10.229 -1.474 -0.258 1.00 87.25 117 GLU A CA 1
ATOM 946 C C . GLU A 1 117 ? 10.355 -2.285 -1.549 1.00 87.25 117 GLU A C 1
ATOM 948 O O . GLU A 1 117 ? 11.143 -3.231 -1.623 1.00 87.25 117 GLU A O 1
ATOM 953 N N . PHE A 1 118 ? 9.608 -1.874 -2.566 1.00 89.94 118 PHE A N 1
ATOM 954 C CA . PHE A 1 118 ? 9.685 -2.378 -3.930 1.00 89.94 118 PHE A CA 1
ATOM 955 C C . PHE A 1 118 ? 10.530 -1.416 -4.760 1.00 89.94 118 PHE A C 1
ATOM 957 O O . PHE A 1 118 ? 10.356 -0.198 -4.679 1.00 89.94 118 PHE A O 1
ATOM 964 N N . GLY A 1 119 ? 11.450 -1.943 -5.563 1.00 87.06 119 GLY A N 1
ATOM 965 C CA . GLY A 1 119 ? 12.320 -1.139 -6.420 1.00 87.06 119 GLY A CA 1
ATOM 966 C C . GLY A 1 119 ? 13.800 -1.305 -6.101 1.00 87.06 119 GLY A C 1
ATOM 967 O O . GLY A 1 119 ? 14.288 -2.397 -5.792 1.00 87.06 119 GLY A O 1
ATOM 968 N N . PHE A 1 120 ? 14.554 -0.219 -6.263 1.00 83.50 120 PHE A N 1
ATOM 969 C CA . PHE A 1 120 ? 16.006 -0.238 -6.137 1.00 83.50 120 PHE A CA 1
ATOM 970 C C . PHE A 1 120 ? 16.496 0.709 -5.044 1.00 83.50 120 PHE A C 1
ATOM 972 O O . PHE A 1 120 ? 16.256 1.914 -5.088 1.00 83.50 120 PHE A O 1
ATOM 979 N N . ASN A 1 121 ? 17.257 0.164 -4.097 1.00 75.00 121 ASN A N 1
ATOM 980 C CA . ASN A 1 121 ? 17.958 0.922 -3.070 1.00 75.00 121 ASN A CA 1
ATOM 981 C C . ASN A 1 121 ? 19.458 0.606 -3.160 1.00 75.00 121 ASN A C 1
ATOM 983 O O . ASN A 1 121 ? 19.832 -0.562 -3.074 1.00 75.00 121 ASN A O 1
ATOM 987 N N . TRP A 1 122 ? 20.316 1.622 -3.318 1.00 66.06 122 TRP A N 1
ATOM 988 C CA . TRP A 1 122 ? 21.767 1.394 -3.323 1.00 66.06 122 TRP A CA 1
ATOM 989 C C . TRP A 1 122 ? 22.366 1.227 -1.924 1.00 66.06 122 TRP A C 1
ATOM 991 O O . TRP A 1 122 ? 23.444 0.658 -1.812 1.00 66.06 122 TRP A O 1
ATOM 1001 N N . MET A 1 123 ? 21.704 1.685 -0.854 1.00 59.19 123 MET A N 1
ATOM 1002 C CA . MET A 1 123 ? 22.268 1.639 0.509 1.00 59.19 123 MET A CA 1
ATOM 1003 C C . MET A 1 123 ? 22.705 0.232 0.958 1.00 59.19 123 MET A C 1
ATOM 1005 O O . MET A 1 123 ? 23.811 0.096 1.479 1.00 59.19 123 MET A O 1
ATOM 1009 N N . PRO A 1 124 ? 21.927 -0.843 0.716 1.00 57.03 124 PRO A N 1
ATOM 1010 C CA . PRO A 1 124 ? 22.332 -2.193 1.096 1.00 57.03 124 PRO A CA 1
ATOM 1011 C C . PRO A 1 124 ? 23.577 -2.714 0.360 1.00 57.03 124 PRO A C 1
ATOM 1013 O O . PRO A 1 124 ? 24.117 -3.728 0.801 1.00 57.03 124 PRO A O 1
ATOM 1016 N N . LEU A 1 125 ? 24.014 -2.063 -0.733 1.00 54.25 125 LEU A N 1
ATOM 1017 C CA . LEU A 1 125 ? 25.142 -2.469 -1.589 1.00 54.25 125 LEU A CA 1
ATOM 1018 C C . LEU A 1 125 ? 26.516 -2.073 -1.035 1.00 54.25 125 LEU A C 1
ATOM 1020 O O . LEU A 1 125 ? 27.523 -2.536 -1.560 1.00 54.25 125 LEU A O 1
ATOM 1024 N N . LEU A 1 126 ? 26.573 -1.264 0.028 1.00 55.75 126 LEU A N 1
ATOM 1025 C CA . LEU A 1 126 ? 27.824 -0.979 0.745 1.00 55.75 126 LEU A CA 1
ATOM 1026 C C . LEU A 1 126 ? 28.360 -2.208 1.507 1.00 55.75 126 LEU A C 1
ATOM 1028 O O . LEU A 1 126 ? 29.495 -2.196 1.973 1.00 55.75 126 LEU A O 1
ATOM 1032 N N . LEU A 1 127 ? 27.565 -3.282 1.608 1.00 57.81 127 LEU A N 1
ATOM 1033 C CA . LEU A 1 127 ? 27.960 -4.574 2.169 1.00 57.81 127 LEU A CA 1
ATOM 1034 C C . LEU A 1 127 ? 27.865 -5.650 1.069 1.00 57.81 127 LEU A C 1
ATOM 1036 O O . LEU A 1 127 ? 26.750 -5.985 0.649 1.00 57.81 127 LEU A O 1
ATOM 1040 N N . PRO A 1 128 ? 28.994 -6.195 0.579 1.00 55.78 128 PRO A N 1
ATOM 1041 C CA . PRO A 1 128 ? 29.018 -7.041 -0.605 1.00 55.78 128 PRO A CA 1
ATOM 1042 C C . PRO A 1 128 ? 28.597 -8.469 -0.246 1.00 55.78 128 PRO A C 1
ATOM 1044 O O . PRO A 1 128 ? 29.423 -9.312 0.091 1.00 55.78 128 PRO A O 1
ATOM 1047 N N . THR A 1 129 ? 27.301 -8.768 -0.332 1.00 65.62 129 THR A N 1
ATOM 1048 C CA . THR A 1 129 ? 26.845 -10.160 -0.443 1.00 65.62 129 THR A CA 1
ATOM 1049 C C . THR A 1 129 ? 26.645 -10.512 -1.922 1.00 65.62 129 THR A C 1
ATOM 1051 O O . THR A 1 129 ? 26.235 -9.647 -2.706 1.00 65.62 129 THR A O 1
ATOM 1054 N N . PRO A 1 130 ? 26.901 -11.765 -2.346 1.00 67.62 130 PRO A N 1
ATOM 1055 C CA . PRO A 1 130 ? 26.789 -12.155 -3.754 1.00 67.62 130 PRO A CA 1
ATOM 1056 C C . PRO A 1 130 ? 25.422 -11.817 -4.372 1.00 67.62 130 PRO A C 1
ATOM 1058 O O . PRO A 1 130 ? 25.356 -11.289 -5.479 1.00 67.62 130 PRO A O 1
ATOM 1061 N N . GLY A 1 131 ? 24.326 -12.032 -3.632 1.00 69.06 131 GLY A N 1
ATOM 1062 C CA . GLY A 1 131 ? 22.966 -11.719 -4.092 1.00 69.06 131 GLY A CA 1
ATOM 1063 C C . GLY A 1 131 ? 22.745 -10.231 -4.389 1.00 69.06 131 GLY A C 1
ATOM 1064 O O . GLY A 1 131 ? 22.133 -9.874 -5.399 1.00 69.06 131 GLY A O 1
ATOM 1065 N N . LYS A 1 132 ? 23.317 -9.351 -3.566 1.00 70.69 132 LYS A N 1
ATOM 1066 C CA . LYS A 1 132 ? 23.218 -7.897 -3.717 1.00 70.69 132 LYS A CA 1
ATOM 1067 C C . LYS A 1 132 ? 23.990 -7.379 -4.932 1.00 70.69 132 LYS A C 1
ATOM 1069 O O . LYS A 1 132 ? 23.474 -6.534 -5.664 1.00 70.69 132 LYS A O 1
ATOM 1074 N N . PHE A 1 133 ? 25.170 -7.938 -5.210 1.00 73.62 133 PHE A N 1
ATOM 1075 C CA . PHE A 1 133 ? 25.948 -7.603 -6.407 1.00 73.62 133 PHE A CA 1
ATOM 1076 C C . PHE A 1 133 ? 25.205 -7.971 -7.702 1.00 73.62 133 PHE A C 1
ATOM 1078 O O . PHE A 1 133 ? 25.104 -7.150 -8.612 1.00 73.62 133 PHE A O 1
ATOM 1085 N N . PHE A 1 134 ? 24.591 -9.158 -7.770 1.00 75.38 134 PHE A N 1
ATOM 1086 C CA . PHE A 1 134 ? 23.790 -9.550 -8.937 1.00 75.38 134 PHE A CA 1
ATOM 1087 C C . PHE A 1 134 ? 22.585 -8.629 -9.169 1.00 75.38 134 PHE A C 1
ATOM 1089 O O . PHE A 1 134 ? 22.291 -8.287 -10.317 1.00 75.38 134 PHE A O 1
ATOM 1096 N N . ARG A 1 135 ? 21.904 -8.180 -8.103 1.00 74.88 135 ARG A N 1
ATOM 1097 C CA . ARG A 1 135 ? 20.803 -7.205 -8.226 1.00 74.88 135 ARG A CA 1
ATOM 1098 C C . ARG A 1 135 ? 21.288 -5.875 -8.796 1.00 74.88 135 ARG A C 1
ATOM 1100 O O . ARG A 1 135 ? 20.616 -5.321 -9.665 1.00 74.88 135 ARG A O 1
ATOM 1107 N N . LEU A 1 136 ? 22.458 -5.399 -8.367 1.00 79.50 136 LEU A N 1
ATOM 1108 C CA . LEU A 1 136 ? 23.078 -4.197 -8.921 1.00 79.50 136 LEU A CA 1
ATOM 1109 C C . LEU A 1 136 ? 23.382 -4.355 -10.414 1.00 79.50 136 LEU A C 1
ATOM 1111 O O . LEU A 1 136 ? 22.950 -3.525 -11.209 1.00 79.50 136 LEU A O 1
ATOM 1115 N N . ILE A 1 137 ? 24.080 -5.423 -10.807 1.00 81.00 137 ILE A N 1
ATOM 1116 C CA . ILE A 1 137 ? 24.434 -5.661 -12.213 1.00 81.00 137 ILE A CA 1
ATOM 1117 C C . ILE A 1 137 ? 23.177 -5.753 -13.082 1.00 81.00 137 ILE A C 1
ATOM 1119 O O . ILE A 1 137 ? 23.094 -5.092 -14.117 1.00 81.00 137 ILE A O 1
ATOM 1123 N N . ARG A 1 138 ? 22.153 -6.488 -12.633 1.00 80.62 138 ARG A N 1
ATOM 1124 C CA . ARG A 1 138 ? 20.869 -6.575 -13.341 1.00 80.62 138 ARG A CA 1
ATOM 1125 C C . ARG A 1 138 ? 20.226 -5.199 -13.521 1.00 80.62 138 ARG A C 1
ATOM 1127 O O . ARG A 1 138 ? 19.735 -4.901 -14.608 1.00 80.62 138 ARG A O 1
ATOM 1134 N N . TYR A 1 139 ? 20.244 -4.363 -12.484 1.00 83.88 139 TYR A N 1
ATOM 1135 C CA . TYR A 1 139 ? 19.715 -3.005 -12.562 1.00 83.88 139 TYR A CA 1
ATOM 1136 C C . TYR A 1 139 ? 20.539 -2.107 -13.493 1.00 83.88 139 TYR A C 1
ATOM 1138 O O . TYR A 1 139 ? 19.965 -1.333 -14.251 1.00 83.88 139 TYR A O 1
ATOM 1146 N N . LEU A 1 140 ? 21.869 -2.211 -13.492 1.00 85.75 140 LEU A N 1
ATOM 1147 C CA . LEU A 1 140 ? 22.725 -1.428 -14.389 1.00 85.75 140 LEU A CA 1
ATOM 1148 C C . LEU A 1 140 ? 22.543 -1.820 -15.862 1.00 85.75 140 LEU A C 1
ATOM 1150 O O . LEU A 1 140 ? 22.492 -0.934 -16.711 1.00 85.75 140 LEU A O 1
ATOM 1154 N N . ILE A 1 141 ? 22.391 -3.116 -16.156 1.00 88.12 141 ILE A N 1
ATOM 1155 C CA . ILE A 1 141 ? 22.210 -3.630 -17.523 1.00 88.12 141 ILE A CA 1
ATOM 1156 C C . ILE A 1 141 ? 20.809 -3.312 -18.056 1.00 88.12 141 ILE A C 1
ATOM 1158 O O . ILE A 1 141 ? 20.663 -2.862 -19.190 1.00 88.12 141 ILE A O 1
ATOM 1162 N N . ASN A 1 142 ? 19.761 -3.565 -17.264 1.00 91.56 142 ASN A N 1
ATOM 1163 C CA . ASN A 1 142 ? 18.380 -3.365 -17.700 1.00 91.56 142 ASN A CA 1
ATOM 1164 C C . ASN A 1 142 ? 17.480 -2.936 -16.536 1.00 91.56 142 ASN A C 1
ATOM 1166 O O . ASN A 1 142 ? 16.680 -3.709 -15.999 1.00 91.56 142 ASN A O 1
ATOM 1170 N N . TRP A 1 143 ? 17.612 -1.664 -16.160 1.00 92.00 143 TRP A N 1
ATOM 1171 C CA . TRP A 1 143 ? 16.847 -1.074 -15.064 1.00 92.00 143 TRP A CA 1
ATOM 1172 C C . TRP A 1 143 ? 15.331 -1.118 -15.302 1.00 92.00 143 TRP A C 1
ATOM 1174 O O . TRP A 1 143 ? 14.597 -1.263 -14.333 1.00 92.00 143 TRP A O 1
ATOM 1184 N N . ARG A 1 144 ? 14.851 -1.042 -16.555 1.00 95.12 144 ARG A N 1
ATOM 1185 C CA . ARG A 1 144 ? 13.409 -1.111 -16.865 1.00 95.12 144 ARG A CA 1
ATOM 1186 C C . ARG A 1 144 ? 12.833 -2.464 -16.485 1.00 95.12 144 ARG A C 1
ATOM 1188 O O . ARG A 1 144 ? 11.999 -2.528 -15.596 1.00 95.12 144 ARG A O 1
ATOM 1195 N N . ARG A 1 145 ? 13.400 -3.547 -17.029 1.00 92.38 145 ARG A N 1
ATOM 1196 C CA . ARG A 1 145 ? 12.985 -4.920 -16.700 1.00 92.38 145 ARG A CA 1
ATOM 1197 C C . ARG A 1 145 ? 13.137 -5.235 -15.212 1.00 92.38 145 ARG A C 1
ATOM 1199 O O . ARG A 1 145 ? 12.403 -6.056 -14.667 1.00 92.38 145 ARG A O 1
ATOM 1206 N N . TYR A 1 146 ? 14.125 -4.634 -14.549 1.00 90.75 146 TYR A N 1
ATOM 1207 C CA . TYR A 1 146 ? 14.245 -4.735 -13.098 1.00 90.75 146 TYR A CA 1
ATOM 1208 C C . TYR A 1 146 ? 13.045 -4.082 -12.396 1.00 90.75 146 TYR A C 1
ATOM 1210 O O . TYR A 1 146 ? 12.403 -4.740 -11.584 1.00 90.75 146 TYR A O 1
ATOM 1218 N N . LEU A 1 147 ? 12.721 -2.826 -12.716 1.00 93.25 147 LEU A N 1
ATOM 1219 C CA . LEU A 1 147 ? 11.596 -2.120 -12.096 1.00 93.25 147 LEU A CA 1
ATOM 1220 C C . LEU A 1 147 ? 10.250 -2.761 -12.442 1.00 93.25 147 LEU A C 1
ATOM 1222 O O . LEU A 1 147 ? 9.423 -2.893 -11.546 1.00 93.25 147 LEU A O 1
ATOM 1226 N N . ASP A 1 148 ? 10.071 -3.248 -13.671 1.00 95.06 148 ASP A N 1
ATOM 1227 C CA . ASP A 1 148 ? 8.883 -4.012 -14.064 1.00 95.06 148 ASP A CA 1
ATOM 1228 C C . ASP A 1 148 ? 8.705 -5.222 -13.145 1.00 95.06 148 ASP A C 1
ATOM 1230 O O . ASP A 1 148 ? 7.635 -5.401 -12.580 1.00 95.06 148 ASP A O 1
ATOM 1234 N N . SER A 1 149 ? 9.777 -5.984 -12.885 1.00 91.88 149 SER A N 1
ATOM 1235 C CA . SER A 1 149 ? 9.700 -7.144 -11.989 1.00 91.88 149 SER A CA 1
ATOM 1236 C C . SER A 1 149 ? 9.428 -6.796 -10.522 1.00 91.88 149 SER A C 1
ATOM 1238 O O . SER A 1 149 ? 8.917 -7.629 -9.780 1.00 91.88 149 SER A O 1
ATOM 1240 N N . GLU A 1 150 ? 9.769 -5.582 -10.083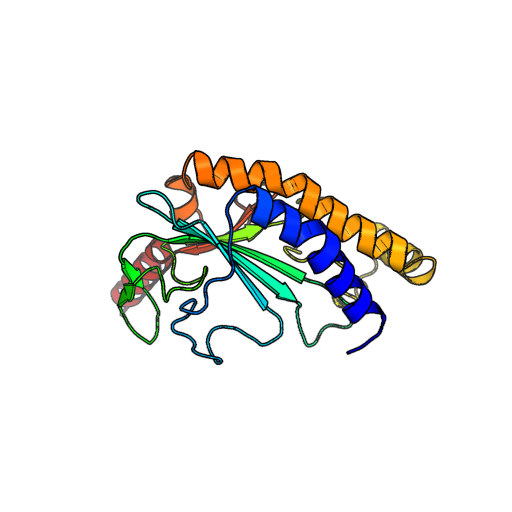 1.00 92.25 150 GLU A N 1
ATOM 1241 C CA . GLU A 1 150 ? 9.433 -5.113 -8.734 1.00 92.25 150 GLU A CA 1
ATOM 1242 C C . GLU A 1 150 ? 7.949 -4.723 -8.647 1.00 92.25 150 GLU A C 1
ATOM 1244 O O . GLU A 1 150 ? 7.308 -5.004 -7.636 1.00 92.25 150 GLU A O 1
ATOM 1249 N N . VAL A 1 151 ? 7.379 -4.162 -9.719 1.00 95.88 151 VAL A N 1
ATOM 1250 C CA . VAL A 1 151 ? 5.930 -3.925 -9.833 1.00 95.88 151 VAL A CA 1
ATOM 1251 C C . VAL A 1 151 ? 5.168 -5.247 -9.975 1.00 95.88 151 VAL A C 1
ATOM 1253 O O . VAL A 1 151 ? 4.161 -5.428 -9.300 1.00 95.88 151 VAL A O 1
ATOM 1256 N N . ASP A 1 152 ? 5.676 -6.206 -10.754 1.00 94.81 152 ASP A N 1
ATOM 1257 C CA . ASP A 1 152 ? 5.106 -7.557 -10.879 1.00 94.81 152 ASP A CA 1
ATOM 1258 C C . ASP A 1 152 ? 5.057 -8.272 -9.526 1.00 94.81 152 ASP A C 1
ATOM 1260 O O . ASP A 1 152 ? 4.076 -8.936 -9.201 1.00 94.81 152 ASP A O 1
ATOM 1264 N N . ALA A 1 153 ? 6.102 -8.110 -8.711 1.00 92.44 153 ALA A N 1
ATOM 1265 C CA . ALA A 1 153 ? 6.137 -8.678 -7.373 1.00 92.44 153 ALA A CA 1
ATOM 1266 C C . ALA A 1 153 ? 5.096 -8.037 -6.442 1.00 92.44 153 ALA A C 1
ATOM 1268 O O . ALA A 1 153 ? 4.507 -8.743 -5.631 1.00 92.44 153 ALA A O 1
ATOM 1269 N N . ALA A 1 154 ? 4.850 -6.727 -6.553 1.00 95.12 154 ALA A N 1
ATOM 1270 C CA . ALA A 1 154 ? 3.774 -6.072 -5.809 1.00 95.12 154 ALA A CA 1
ATOM 1271 C C . ALA A 1 154 ? 2.390 -6.554 -6.278 1.00 95.12 154 ALA A C 1
ATOM 1273 O O . ALA A 1 154 ? 1.555 -6.899 -5.447 1.00 95.12 154 ALA A O 1
ATOM 1274 N N . LEU A 1 155 ? 2.182 -6.648 -7.597 1.00 96.38 155 LEU A N 1
ATOM 1275 C CA . LEU A 1 155 ? 0.954 -7.161 -8.212 1.00 96.38 155 LEU A CA 1
ATOM 1276 C C . LEU A 1 155 ? 0.629 -8.584 -7.744 1.00 96.38 155 LEU A C 1
ATOM 1278 O O . LEU A 1 155 ? -0.501 -8.863 -7.357 1.00 96.38 155 LEU A O 1
ATOM 1282 N N . ALA A 1 156 ? 1.628 -9.468 -7.712 1.00 94.62 156 ALA A N 1
ATOM 1283 C CA . ALA A 1 156 ? 1.461 -10.853 -7.274 1.00 94.62 156 ALA A CA 1
ATOM 1284 C C . ALA A 1 156 ? 1.040 -10.992 -5.798 1.00 94.62 156 ALA A C 1
ATOM 1286 O O . ALA A 1 156 ? 0.541 -12.043 -5.405 1.00 94.62 156 ALA A O 1
ATOM 1287 N N . LEU A 1 157 ? 1.238 -9.952 -4.983 1.00 94.31 157 LEU A N 1
ATOM 1288 C CA . LEU A 1 157 ? 0.860 -9.931 -3.569 1.00 94.31 157 LEU A CA 1
ATOM 1289 C C . LEU A 1 157 ? -0.498 -9.272 -3.312 1.00 94.31 157 LEU A C 1
ATOM 1291 O O . LEU A 1 157 ? -1.015 -9.390 -2.202 1.00 94.31 157 LEU A O 1
ATOM 1295 N N . LEU A 1 158 ? -1.093 -8.606 -4.307 1.00 96.50 158 LEU A N 1
ATOM 1296 C CA . LEU A 1 158 ? -2.402 -7.978 -4.144 1.00 96.50 158 LEU A CA 1
ATOM 1297 C C . LEU A 1 158 ? -3.517 -8.969 -3.783 1.00 96.50 158 LEU A C 1
ATOM 1299 O O . LEU A 1 158 ? -4.280 -8.631 -2.886 1.00 96.50 158 LEU A O 1
ATOM 1303 N N . PRO A 1 159 ? -3.597 -10.189 -4.356 1.00 95.81 159 PRO A N 1
ATOM 1304 C CA . PRO A 1 159 ? -4.607 -11.158 -3.932 1.00 95.81 159 PRO A CA 1
ATOM 1305 C C . PRO A 1 159 ? -4.527 -11.475 -2.436 1.00 95.81 159 PRO A C 1
ATOM 1307 O O . PRO A 1 159 ? -5.538 -11.448 -1.751 1.00 95.81 159 PRO A O 1
ATOM 1310 N N . VAL A 1 160 ? -3.312 -11.655 -1.903 1.00 93.25 160 VAL A N 1
ATOM 1311 C CA . VAL A 1 160 ? -3.097 -11.887 -0.465 1.00 93.25 160 VAL A CA 1
ATOM 1312 C C . VAL A 1 160 ? -3.560 -10.685 0.358 1.00 93.25 160 VAL A C 1
ATOM 1314 O O . VAL A 1 160 ? -4.186 -10.850 1.399 1.00 93.25 160 VAL A O 1
ATOM 1317 N N . LEU A 1 161 ? -3.258 -9.467 -0.101 1.00 95.81 161 LEU A N 1
ATOM 1318 C CA . LEU A 1 161 ? -3.705 -8.241 0.557 1.00 95.81 161 LEU A CA 1
ATOM 1319 C C . LEU A 1 161 ? -5.236 -8.114 0.560 1.00 95.81 161 LEU A C 1
ATOM 1321 O O . LEU A 1 161 ? -5.813 -7.731 1.573 1.00 95.81 161 LEU A O 1
ATOM 1325 N N . PHE A 1 162 ? -5.892 -8.432 -0.555 1.00 96.75 162 PHE A N 1
ATOM 1326 C CA . PHE A 1 162 ? -7.349 -8.385 -0.665 1.00 96.75 162 PHE A CA 1
ATOM 1327 C C . PHE A 1 162 ? -8.017 -9.451 0.201 1.00 96.75 162 PHE A C 1
ATOM 1329 O O . PHE A 1 162 ? -8.948 -9.117 0.926 1.00 96.75 162 PHE A O 1
ATOM 1336 N N . ASP A 1 163 ? -7.475 -10.669 0.233 1.00 95.44 163 ASP A N 1
ATOM 1337 C CA . ASP A 1 163 ? -7.955 -11.735 1.116 1.00 95.44 163 ASP A CA 1
ATOM 1338 C C . ASP A 1 163 ? -7.878 -11.320 2.594 1.00 95.44 163 ASP A C 1
ATOM 1340 O O . ASP A 1 163 ? -8.820 -11.559 3.346 1.00 95.44 163 ASP A O 1
ATOM 1344 N N . ILE A 1 164 ? -6.795 -10.646 3.010 1.00 94.94 164 ILE A N 1
ATOM 1345 C CA . ILE A 1 164 ? -6.668 -10.098 4.374 1.00 94.94 164 ILE A CA 1
ATOM 1346 C C . ILE A 1 164 ? -7.792 -9.099 4.665 1.00 94.94 164 ILE A C 1
ATOM 1348 O O . ILE A 1 164 ? -8.361 -9.105 5.752 1.00 94.94 164 ILE A O 1
ATOM 1352 N N . PHE A 1 165 ? -8.124 -8.230 3.712 1.00 96.00 165 PHE A N 1
ATOM 1353 C CA . PHE A 1 165 ? -9.194 -7.255 3.904 1.00 96.00 165 PHE A CA 1
ATOM 1354 C C . PHE A 1 165 ? -10.587 -7.877 3.916 1.00 96.00 165 PHE A C 1
ATOM 1356 O O . PHE A 1 165 ? -11.435 -7.431 4.682 1.00 96.00 165 PHE A O 1
ATOM 1363 N N . ASP A 1 166 ? -10.828 -8.878 3.076 1.00 94.50 166 ASP A N 1
ATOM 1364 C CA . ASP A 1 166 ? -12.125 -9.547 2.986 1.00 94.50 166 ASP A CA 1
ATOM 1365 C C . ASP A 1 166 ? -12.386 -10.453 4.203 1.00 94.50 166 ASP A C 1
ATOM 1367 O O . ASP A 1 166 ? -13.532 -10.601 4.623 1.00 94.50 166 ASP A O 1
ATOM 1371 N N . GLN A 1 167 ? -11.334 -11.021 4.802 1.00 93.81 167 GLN A N 1
ATOM 1372 C CA . GLN A 1 167 ? -11.423 -11.847 6.016 1.00 93.81 167 GLN A CA 1
ATOM 1373 C C . GLN A 1 167 ? -11.318 -11.038 7.318 1.00 93.81 167 GLN A C 1
ATOM 1375 O O . GLN A 1 167 ? -11.655 -11.552 8.385 1.00 93.81 167 GLN A O 1
ATOM 1380 N N . GLY A 1 168 ? -10.871 -9.784 7.235 1.00 92.31 168 GLY A N 1
ATOM 1381 C CA . GLY A 1 168 ? -10.520 -8.958 8.387 1.00 92.31 168 GLY A CA 1
ATOM 1382 C C . GLY A 1 168 ? -9.086 -9.207 8.865 1.00 92.31 168 GLY A C 1
ATOM 1383 O O . GLY A 1 168 ? -8.528 -10.298 8.726 1.00 92.31 168 GLY A O 1
ATOM 1384 N N . ILE A 1 169 ? -8.465 -8.174 9.444 1.00 92.00 169 ILE A N 1
ATOM 1385 C CA . ILE A 1 169 ? -7.097 -8.284 9.968 1.00 92.00 169 ILE A CA 1
ATOM 1386 C C . ILE A 1 169 ? -7.128 -9.146 11.239 1.00 92.00 169 ILE A C 1
ATOM 1388 O O . ILE A 1 169 ? -7.839 -8.788 12.180 1.00 92.00 169 ILE A O 1
ATOM 1392 N N . PRO A 1 170 ? -6.349 -10.243 11.321 1.00 91.31 170 PRO A N 1
ATOM 1393 C CA . PRO A 1 170 ? -6.365 -11.108 12.494 1.00 91.31 170 PRO A CA 1
ATOM 1394 C C . PRO A 1 170 ? -5.991 -10.354 13.772 1.00 91.31 170 PRO A C 1
ATOM 1396 O O . PRO A 1 170 ? -5.008 -9.607 13.807 1.00 91.31 170 PRO A O 1
ATOM 1399 N N . GLN A 1 171 ? -6.738 -10.579 14.852 1.00 88.25 171 GLN A N 1
ATOM 1400 C CA . GLN A 1 171 ? -6.512 -9.895 16.127 1.00 88.25 171 GLN A CA 1
ATOM 1401 C C . GLN A 1 171 ? -5.102 -10.171 16.678 1.00 88.25 171 GLN A C 1
ATOM 1403 O O . GLN A 1 171 ? -4.459 -9.273 17.227 1.00 88.25 171 GLN A O 1
ATOM 1408 N N . GLU A 1 172 ? -4.570 -11.380 16.469 1.00 89.88 172 GLU A N 1
ATOM 1409 C CA . GLU A 1 172 ? -3.202 -11.719 16.862 1.00 89.88 172 GLU A CA 1
ATOM 1410 C C . GLU A 1 172 ? -2.134 -10.874 16.141 1.00 89.88 172 GLU A C 1
ATOM 1412 O O . GLU A 1 172 ? -1.052 -10.667 16.689 1.00 89.88 172 GLU A O 1
ATOM 1417 N N . TRP A 1 173 ? -2.417 -10.328 14.950 1.00 90.81 173 TRP A N 1
ATOM 1418 C CA . TRP A 1 173 ? -1.483 -9.455 14.226 1.00 90.81 173 TRP A CA 1
ATOM 1419 C C . TRP A 1 173 ? -1.364 -8.086 14.889 1.00 90.81 173 TRP A C 1
ATOM 1421 O O . TRP A 1 173 ? -0.286 -7.495 14.891 1.00 90.81 173 TRP A O 1
ATOM 1431 N N . ILE A 1 174 ? -2.450 -7.594 15.487 1.00 86.75 174 ILE A N 1
ATOM 1432 C CA . ILE A 1 174 ? -2.486 -6.324 16.226 1.00 86.75 174 ILE A CA 1
ATOM 1433 C C . ILE A 1 174 ? -1.675 -6.435 17.528 1.00 86.75 174 ILE A C 1
ATOM 1435 O O . ILE A 1 174 ? -1.128 -5.444 18.021 1.00 86.75 174 ILE A O 1
ATOM 1439 N N . GLU A 1 175 ? -1.583 -7.642 18.084 1.00 85.06 175 GLU A N 1
ATOM 1440 C CA . GLU A 1 175 ? -0.895 -7.955 19.342 1.00 85.06 175 GLU A CA 1
ATOM 1441 C C . GLU A 1 175 ? 0.537 -8.468 19.148 1.00 85.06 175 GLU A C 1
ATOM 1443 O O . GLU A 1 175 ? 1.300 -8.560 20.113 1.00 85.06 175 GLU A O 1
ATOM 1448 N N . HIS A 1 176 ? 0.919 -8.778 17.910 1.00 83.00 176 HIS A N 1
ATOM 1449 C CA . HIS A 1 176 ? 2.239 -9.284 17.566 1.00 83.00 176 HIS A CA 1
ATOM 1450 C C . HIS A 1 176 ? 3.338 -8.262 17.894 1.00 83.00 176 HIS A C 1
ATOM 1452 O O . HIS A 1 176 ? 3.146 -7.060 17.760 1.00 83.00 176 HIS A O 1
ATOM 1458 N N . GLY A 1 177 ? 4.537 -8.709 18.280 1.00 80.25 177 GLY A N 1
ATOM 1459 C CA . GLY A 1 177 ? 5.680 -7.797 18.418 1.00 80.25 177 GLY A CA 1
ATOM 1460 C C . GLY A 1 177 ? 5.989 -7.072 17.098 1.00 80.25 177 GLY A C 1
ATOM 1461 O O . GLY A 1 177 ? 5.777 -7.628 16.022 1.00 80.25 177 GLY A O 1
ATOM 1462 N N . PHE A 1 178 ? 6.500 -5.836 17.146 1.00 83.12 178 PHE A N 1
ATOM 1463 C CA . PHE A 1 178 ? 6.877 -5.117 15.918 1.00 83.12 178 PHE A CA 1
ATOM 1464 C C . PHE A 1 178 ? 7.823 -5.956 15.043 1.00 83.12 178 PHE A C 1
ATOM 1466 O O . PHE A 1 178 ? 8.777 -6.543 15.558 1.00 83.12 178 PHE A O 1
ATOM 1473 N N . GLY A 1 179 ? 7.579 -5.993 13.729 1.00 84.19 179 GLY A N 1
ATOM 1474 C CA . GLY A 1 179 ? 8.361 -6.802 12.792 1.00 84.19 179 GLY A CA 1
ATOM 1475 C C . GLY A 1 179 ? 7.519 -7.616 11.810 1.00 84.19 179 GLY A C 1
ATOM 1476 O O . GLY A 1 179 ? 6.326 -7.377 11.633 1.00 84.19 179 GLY A O 1
ATOM 1477 N N . SER A 1 180 ? 8.169 -8.551 11.115 1.00 86.75 180 SER A N 1
ATOM 1478 C CA . SER A 1 180 ? 7.509 -9.445 10.159 1.00 86.75 180 SER A CA 1
ATOM 1479 C C . SER A 1 180 ? 6.557 -10.398 10.879 1.00 86.75 180 SER A C 1
ATOM 1481 O O . SER A 1 180 ? 6.975 -11.132 11.771 1.00 86.75 180 SER A O 1
ATOM 1483 N N . ILE A 1 181 ? 5.292 -10.383 10.463 1.00 87.06 181 ILE A N 1
ATOM 1484 C CA . ILE A 1 181 ? 4.256 -11.321 10.909 1.00 87.06 181 ILE A CA 1
ATOM 1485 C C . ILE A 1 181 ? 4.248 -12.539 9.988 1.00 87.06 181 ILE A C 1
ATOM 1487 O O . ILE A 1 181 ? 4.223 -13.682 10.434 1.00 87.06 181 ILE A O 1
ATOM 1491 N N . THR A 1 182 ? 4.295 -12.288 8.681 1.00 87.81 182 THR A N 1
ATOM 1492 C CA . THR A 1 182 ? 4.403 -13.324 7.652 1.00 87.81 182 THR A CA 1
ATOM 1493 C C . THR A 1 182 ? 5.606 -13.032 6.765 1.00 87.81 182 THR A C 1
ATOM 1495 O O . THR A 1 182 ? 6.324 -12.048 6.959 1.00 87.81 182 THR A O 1
ATOM 1498 N N . SER A 1 183 ? 5.825 -13.857 5.740 1.00 85.88 183 SER A N 1
ATOM 1499 C CA . SER A 1 183 ? 6.816 -13.541 4.712 1.00 85.88 183 SER A CA 1
ATOM 1500 C C . SER A 1 183 ? 6.509 -12.237 3.966 1.00 85.88 183 SER A C 1
ATOM 1502 O O . SER A 1 183 ? 7.434 -11.635 3.422 1.00 85.88 183 SER A O 1
ATOM 1504 N N . HIS A 1 184 ? 5.243 -11.805 3.941 1.00 89.25 184 HIS A N 1
ATOM 1505 C CA . HIS A 1 184 ? 4.758 -10.704 3.107 1.00 89.25 184 HIS A CA 1
ATOM 1506 C C . HIS A 1 184 ? 4.114 -9.557 3.880 1.00 89.25 184 HIS A C 1
ATOM 1508 O O . HIS A 1 184 ? 3.732 -8.561 3.274 1.00 89.25 184 HIS A O 1
ATOM 1514 N N . VAL A 1 185 ? 4.009 -9.658 5.202 1.00 90.50 185 VAL A N 1
ATOM 1515 C CA . VAL A 1 185 ? 3.376 -8.637 6.035 1.00 90.50 185 VAL A CA 1
ATOM 1516 C C . VAL A 1 185 ? 4.276 -8.314 7.211 1.00 90.50 185 VAL A C 1
ATOM 1518 O O . VAL A 1 185 ? 4.699 -9.202 7.951 1.00 90.50 185 VAL A O 1
ATOM 1521 N N . MET A 1 186 ? 4.536 -7.023 7.398 1.00 91.38 186 MET A N 1
ATOM 1522 C CA . MET A 1 186 ? 5.271 -6.497 8.541 1.00 91.38 186 MET A CA 1
ATOM 1523 C C . MET A 1 186 ? 4.416 -5.512 9.314 1.00 91.38 186 MET A C 1
ATOM 1525 O O . MET A 1 186 ? 3.969 -4.517 8.749 1.00 91.38 186 MET A O 1
ATOM 1529 N N . LEU A 1 187 ? 4.260 -5.758 10.611 1.00 91.38 187 LEU A N 1
ATOM 1530 C CA . LEU A 1 187 ? 3.676 -4.809 11.544 1.00 91.38 187 LEU A CA 1
ATOM 1531 C C . LEU A 1 187 ? 4.668 -3.692 11.835 1.00 91.38 187 LEU A C 1
ATOM 1533 O O . LEU A 1 187 ? 5.787 -3.938 12.295 1.00 91.38 187 LEU A O 1
ATOM 1537 N N . ILE A 1 188 ? 4.226 -2.461 11.610 1.00 90.56 188 ILE A N 1
ATOM 1538 C CA . ILE A 1 188 ? 5.025 -1.264 11.876 1.00 90.56 188 ILE A CA 1
ATOM 1539 C C . ILE A 1 188 ? 4.561 -0.587 13.153 1.00 90.56 188 ILE A C 1
ATOM 1541 O O . ILE A 1 188 ? 5.384 -0.128 13.944 1.00 90.56 188 ILE A O 1
ATOM 1545 N N . HIS A 1 189 ? 3.249 -0.554 13.374 1.00 88.56 189 HIS A N 1
ATOM 1546 C CA . HIS A 1 189 ? 2.670 0.048 14.560 1.00 88.56 189 HIS A CA 1
ATOM 1547 C C . HIS A 1 189 ? 1.370 -0.636 14.972 1.00 88.56 189 HIS A C 1
ATOM 1549 O O . HIS A 1 189 ? 0.606 -1.082 14.122 1.00 88.56 189 HIS A O 1
ATOM 1555 N N . SER A 1 190 ? 1.097 -0.619 16.276 1.00 88.56 190 SER A N 1
ATOM 1556 C CA . SER A 1 190 ? -0.179 -0.987 16.886 1.00 88.56 190 SER A CA 1
ATOM 1557 C C . SER A 1 190 ? -0.401 -0.105 18.112 1.00 88.56 190 SER A C 1
ATOM 1559 O O . SER A 1 190 ? 0.498 0.024 18.953 1.00 88.56 190 SER A O 1
ATOM 1561 N N . TRP A 1 191 ? -1.575 0.524 18.236 1.00 82.62 191 TRP A N 1
ATOM 1562 C CA . TRP A 1 191 ? -1.889 1.340 19.417 1.00 82.62 191 TRP A CA 1
ATOM 1563 C C . TRP A 1 191 ? -1.861 0.519 20.694 1.00 82.62 191 TRP A C 1
ATOM 1565 O O . TRP A 1 191 ? -1.359 1.004 21.705 1.00 82.62 191 TRP A O 1
ATOM 1575 N N . LYS A 1 192 ? -2.319 -0.736 20.632 1.00 76.38 192 LYS A N 1
ATOM 1576 C CA . LYS A 1 192 ? -2.341 -1.647 21.779 1.00 76.38 192 LYS A CA 1
ATOM 1577 C C . LYS A 1 192 ? -0.934 -1.865 22.337 1.00 76.38 192 LYS A C 1
ATOM 1579 O O . LYS A 1 192 ? -0.712 -1.744 23.539 1.00 76.38 192 LYS A O 1
ATOM 1584 N N . LEU A 1 193 ? 0.053 -2.082 21.466 1.00 78.00 193 LEU A N 1
ATOM 1585 C CA . LEU A 1 193 ? 1.458 -2.202 21.877 1.00 78.00 193 LEU A CA 1
ATOM 1586 C C . LEU A 1 193 ? 2.018 -0.890 22.430 1.00 78.00 193 LEU A C 1
ATOM 1588 O O . LEU A 1 193 ? 2.817 -0.893 23.369 1.00 78.00 193 LEU A O 1
ATOM 1592 N N . TRP A 1 194 ? 1.607 0.239 21.857 1.00 74.75 194 TRP A N 1
ATOM 1593 C CA . TRP A 1 194 ? 2.060 1.555 22.294 1.00 74.75 194 TRP A CA 1
ATOM 1594 C C . TRP A 1 194 ? 1.494 1.937 23.670 1.00 74.75 194 TRP A C 1
ATOM 1596 O O . TRP A 1 194 ? 2.203 2.498 24.507 1.00 74.75 194 TRP A O 1
ATOM 1606 N N . GLU A 1 195 ? 0.238 1.588 23.943 1.00 77.25 195 GLU A N 1
ATOM 1607 C CA . GLU A 1 195 ? -0.395 1.714 25.257 1.00 77.25 195 GLU A CA 1
ATOM 1608 C C . GLU A 1 195 ? 0.279 0.811 26.294 1.00 77.25 195 GLU A C 1
ATOM 1610 O O . GLU A 1 195 ? 0.676 1.306 27.349 1.00 77.25 195 GLU A O 1
ATOM 1615 N N . LEU A 1 196 ? 0.527 -0.463 25.968 1.00 74.81 196 LEU A N 1
ATOM 1616 C CA . LEU A 1 196 ? 1.271 -1.384 26.839 1.00 74.81 196 LEU A CA 1
ATOM 1617 C C . LEU A 1 196 ? 2.676 -0.859 27.168 1.00 74.81 196 LEU A C 1
ATOM 1619 O O . LEU A 1 196 ? 3.128 -0.942 28.311 1.00 74.81 196 LEU A O 1
ATOM 1623 N N . ARG A 1 197 ? 3.377 -0.275 26.186 1.00 74.75 197 ARG A N 1
ATOM 1624 C CA . ARG A 1 197 ? 4.696 0.333 26.406 1.00 74.75 197 ARG A CA 1
ATOM 1625 C C . ARG A 1 197 ? 4.616 1.558 27.320 1.00 74.75 197 ARG A C 1
ATOM 1627 O O . ARG A 1 197 ? 5.446 1.683 28.216 1.00 74.75 197 ARG A O 1
ATOM 1634 N N . ARG A 1 198 ? 3.620 2.434 27.134 1.00 75.62 198 ARG A N 1
ATOM 1635 C CA . ARG A 1 198 ? 3.393 3.601 28.009 1.00 75.62 198 ARG A CA 1
ATOM 1636 C C . ARG A 1 198 ? 3.060 3.190 29.444 1.00 75.62 198 ARG A C 1
ATOM 1638 O O . ARG A 1 198 ? 3.566 3.812 30.372 1.00 75.62 198 ARG A O 1
ATOM 1645 N N . GLN A 1 199 ? 2.256 2.144 29.630 1.00 77.00 199 GLN A N 1
ATOM 1646 C CA . GLN A 1 199 ? 1.929 1.610 30.955 1.00 77.00 199 GLN A CA 1
ATOM 1647 C C . GLN A 1 199 ? 3.163 1.053 31.671 1.00 77.00 199 GLN A C 1
ATOM 1649 O O . GLN A 1 199 ? 3.355 1.360 32.841 1.00 77.00 199 GLN A O 1
ATOM 1654 N N . ARG A 1 200 ? 4.037 0.311 30.972 1.00 75.69 200 ARG A N 1
ATOM 1655 C CA . ARG A 1 200 ? 5.292 -0.187 31.565 1.00 75.69 200 ARG A CA 1
ATOM 1656 C C . ARG A 1 200 ? 6.232 0.932 31.997 1.00 75.69 200 ARG A C 1
ATOM 1658 O O . ARG A 1 200 ? 6.818 0.826 33.060 1.00 75.69 200 ARG A O 1
ATOM 1665 N N . ILE A 1 201 ? 6.375 1.989 31.194 1.00 75.19 201 ILE A N 1
ATOM 1666 C CA . ILE A 1 201 ? 7.240 3.129 31.544 1.00 75.19 201 ILE A CA 1
ATOM 1667 C C . ILE A 1 201 ? 6.746 3.789 32.840 1.00 75.19 201 ILE A C 1
ATOM 1669 O O . ILE A 1 201 ? 7.531 3.987 33.752 1.00 75.19 201 ILE A O 1
ATOM 1673 N N . ARG A 1 202 ? 5.430 4.003 32.973 1.00 71.06 202 ARG A N 1
ATOM 1674 C CA . ARG A 1 202 ? 4.812 4.588 34.177 1.00 71.06 202 ARG A CA 1
ATOM 1675 C C . ARG A 1 202 ? 4.873 3.715 35.438 1.00 71.06 202 ARG A C 1
ATOM 1677 O O . ARG A 1 202 ? 4.509 4.200 36.496 1.00 71.06 202 ARG A O 1
ATOM 1684 N N . GLN A 1 203 ? 5.226 2.435 35.324 1.00 61.81 203 GLN A N 1
ATOM 1685 C CA . GLN A 1 203 ? 5.386 1.527 36.470 1.00 61.81 203 GLN A CA 1
ATOM 1686 C C . GLN A 1 203 ? 6.834 1.458 36.977 1.00 61.81 203 GLN A C 1
ATOM 1688 O O . GLN A 1 203 ? 7.089 0.812 37.990 1.00 61.81 203 GLN A O 1
ATOM 1693 N N . VAL A 1 204 ? 7.777 2.056 36.244 1.00 65.06 204 VAL A N 1
ATOM 1694 C CA . VAL A 1 204 ? 9.208 2.098 36.587 1.00 65.06 204 VAL A CA 1
ATOM 1695 C C . VAL A 1 204 ? 9.598 3.456 37.197 1.00 65.06 204 VAL A C 1
ATOM 1697 O O . VAL A 1 204 ? 10.686 3.570 37.760 1.00 65.06 204 VAL A O 1
ATOM 1700 N N . ASP A 1 205 ? 8.691 4.434 37.134 1.00 48.91 205 ASP A N 1
ATOM 1701 C CA . ASP A 1 205 ? 8.749 5.731 37.822 1.00 48.91 205 ASP A CA 1
ATOM 1702 C C . ASP A 1 205 ? 7.941 5.689 39.132 1.00 48.91 205 ASP A C 1
ATOM 1704 O O . ASP A 1 205 ? 8.356 6.359 40.105 1.00 48.91 205 ASP A O 1
#

Foldseek 3Di:
DDPLQVLLVCCCVVPVVVVLVVVQWDDDCCELPVDCVQADPQKDWIWRPDDQWIKIWIWGFDPDFPWTKIWIKIATHGQWFQDPPPGTDGPSNDHRPRHQWMKIFQLFPPPDPDDSMFADGCVVVVDDDPVSVVLVVCCVVCVSVRSNVSSVSVVVCVVVVVVCVVVDPDPVLLVDDAADPDRTIGIHDGVVVVVVVVVVVVVVD

Sequence (205 aa):
MPQKTQYLVDQVLGRLVPEFERHGFVWYPDFAGNDPQEIGANEIPLQRRSGEEWPTVQICFLKGGWGPRFRITFSSLPEICKTVSKGEVSREMAIAVYGPAYFHLQRGIWKDRDSSEFGFNWMPLLLPTPGKFFRLIRYLINWRRYLDSEVDAALALLPVLFDIFDQGIPQEWIEHGFGSITSHVMLIHSWKLWELRRQRIRQVD

Radius of gyration: 17.84 Å; chains: 1; bounding box: 47×32×56 Å